Protein AF-A0A933R2L0-F1 (afdb_monomer)

Foldseek 3Di:
DPPPPPPDDCPDLDDDAQDKDWDADPAWQFDIFIWGFHDPVPRGTDTDPGDDDSGQAADPAFLPQIRRNRPNDHRPPQQDHAQDKDWDADPAWPWDIFMWGADRSDTDDGPPIQAADDAPLVDQTRRRRPNDHQPVQQADQQDKDWDDDPAWPWDIFIWGDHPRGHTHDGPPIDAADPDADQPQTRRRRPQFGNPPDDDDPPDFGAGRVRDGDDDDVPPPPDDPDDDDDDPPPPVVVVVVVVVVVVPPPPVNVVVVVVVVVVVVVVVVVVVVVPPD

Structure (mmCIF, N/CA/C/O backbone):
data_AF-A0A933R2L0-F1
#
_entry.id   AF-A0A933R2L0-F1
#
loop_
_atom_site.group_PDB
_atom_site.id
_atom_site.type_symbol
_atom_site.label_atom_id
_atom_site.label_alt_id
_atom_site.label_comp_id
_atom_site.label_asym_id
_atom_site.label_entity_id
_atom_site.label_seq_id
_atom_site.pdbx_PDB_ins_code
_atom_site.Cartn_x
_atom_site.Cartn_y
_atom_site.Cartn_z
_atom_site.occupancy
_atom_site.B_iso_or_equiv
_atom_site.auth_seq_id
_atom_site.auth_comp_id
_atom_site.auth_asym_id
_atom_site.auth_atom_id
_atom_site.pdbx_PDB_model_num
ATOM 1 N N . MET A 1 1 ? 9.510 24.836 -48.924 1.00 52.25 1 MET A N 1
ATOM 2 C CA . MET A 1 1 ? 8.526 25.945 -48.859 1.00 52.25 1 MET A CA 1
ATOM 3 C C . MET A 1 1 ? 8.888 26.681 -47.585 1.00 52.25 1 MET A C 1
ATOM 5 O O . MET A 1 1 ? 8.786 26.056 -46.545 1.00 52.25 1 MET A O 1
ATOM 9 N N . ASP A 1 2 ? 9.409 27.910 -47.665 1.00 55.09 2 ASP A N 1
ATOM 10 C CA . ASP A 1 2 ? 9.913 28.655 -46.496 1.00 55.09 2 ASP A CA 1
ATOM 11 C C . ASP A 1 2 ? 8.773 28.882 -45.484 1.00 55.09 2 ASP A C 1
ATOM 13 O O . ASP A 1 2 ? 7.879 29.699 -45.712 1.00 55.09 2 ASP A O 1
ATOM 17 N N . ASN A 1 3 ? 8.750 28.063 -44.431 1.00 58.94 3 ASN A N 1
ATOM 18 C CA . ASN A 1 3 ? 7.652 27.988 -43.468 1.00 58.94 3 ASN A CA 1
ATOM 19 C C . ASN A 1 3 ? 7.953 28.767 -42.176 1.00 58.94 3 ASN A C 1
ATOM 21 O O . ASN A 1 3 ? 7.089 28.822 -41.298 1.00 58.94 3 ASN A O 1
ATOM 25 N N . ASP A 1 4 ? 9.144 29.366 -42.061 1.00 61.88 4 ASP A N 1
ATOM 26 C CA . ASP A 1 4 ? 9.530 30.277 -40.976 1.00 61.88 4 ASP A CA 1
ATOM 27 C C . ASP A 1 4 ? 9.965 31.677 -41.475 1.00 61.88 4 ASP A C 1
ATOM 29 O O . ASP A 1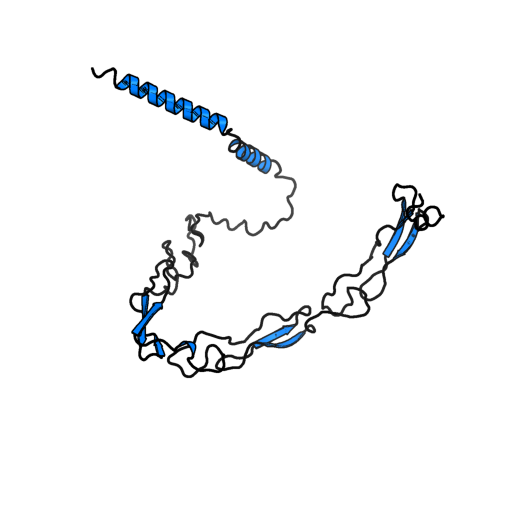 4 ? 10.247 32.565 -40.668 1.00 61.88 4 ASP A O 1
ATOM 33 N N . CYS A 1 5 ? 9.891 31.912 -42.790 1.00 56.38 5 CYS A N 1
ATOM 34 C CA . CYS A 1 5 ? 10.096 33.182 -43.484 1.00 56.38 5 CYS A CA 1
ATOM 35 C C . CYS A 1 5 ? 11.480 33.808 -43.250 1.00 56.38 5 CYS A C 1
ATOM 37 O O . CYS A 1 5 ? 11.599 35.039 -43.199 1.00 56.38 5 CYS A O 1
ATOM 39 N N . ASN A 1 6 ? 12.523 32.990 -43.096 1.00 71.12 6 ASN A N 1
ATOM 40 C CA . ASN A 1 6 ? 13.888 33.472 -42.868 1.00 71.12 6 ASN A CA 1
ATOM 41 C C . ASN A 1 6 ? 14.683 33.740 -44.169 1.00 71.12 6 ASN A C 1
ATOM 43 O O . ASN A 1 6 ? 15.795 34.271 -44.109 1.00 71.12 6 ASN A O 1
ATOM 47 N N . GLY A 1 7 ? 14.101 33.462 -45.342 1.00 60.03 7 GLY A N 1
ATOM 48 C CA . GLY A 1 7 ? 14.690 33.784 -46.644 1.00 60.03 7 GLY A CA 1
ATOM 49 C C . GLY A 1 7 ? 15.543 32.674 -47.260 1.00 60.03 7 GLY A C 1
ATOM 50 O O . GLY A 1 7 ? 16.154 32.888 -48.312 1.00 60.03 7 GLY A O 1
ATOM 51 N N . SER A 1 8 ? 15.553 31.490 -46.660 1.00 58.75 8 SER A N 1
ATOM 52 C CA . SER A 1 8 ? 16.065 30.266 -47.270 1.00 58.75 8 SER A CA 1
ATOM 53 C C . SER A 1 8 ? 14.904 29.272 -47.484 1.00 58.75 8 SER A C 1
ATOM 55 O O . SER A 1 8 ? 13.793 29.460 -46.994 1.00 58.75 8 SER A O 1
ATOM 57 N N . ILE A 1 9 ? 15.090 28.283 -48.362 1.00 59.22 9 ILE A N 1
ATOM 58 C CA . ILE A 1 9 ? 14.063 27.268 -48.626 1.00 59.22 9 ILE A CA 1
ATOM 59 C C . ILE A 1 9 ? 14.429 26.020 -47.813 1.00 59.22 9 ILE A C 1
ATOM 61 O O . ILE A 1 9 ? 15.338 25.293 -48.207 1.00 59.22 9 ILE A O 1
ATOM 65 N N . ASP A 1 10 ? 13.666 25.763 -46.745 1.00 59.69 10 ASP A N 1
ATOM 66 C CA . ASP A 1 10 ? 13.690 24.551 -45.908 1.00 59.69 10 ASP A CA 1
ATOM 67 C C . ASP A 1 10 ? 14.992 24.327 -45.079 1.00 59.69 10 ASP A C 1
ATOM 69 O O . ASP A 1 10 ? 15.673 23.312 -45.249 1.00 59.69 10 ASP A O 1
ATOM 73 N N . GLU A 1 11 ? 15.307 25.185 -44.092 1.00 56.19 11 GLU A N 1
ATOM 74 C CA . GLU A 1 11 ? 16.514 25.132 -43.211 1.00 56.19 11 GLU A CA 1
ATOM 75 C C . GLU A 1 11 ? 16.470 24.018 -42.144 1.00 56.19 11 GLU A C 1
ATOM 77 O O . GLU A 1 11 ? 17.006 24.142 -41.042 1.00 56.19 11 GLU A O 1
ATOM 82 N N . GLY A 1 12 ? 15.809 22.905 -42.447 1.00 54.53 12 GLY A N 1
ATOM 83 C CA . GLY A 1 12 ? 15.514 21.867 -41.460 1.00 54.53 12 GLY A CA 1
ATOM 84 C C . GLY A 1 12 ? 15.148 20.502 -42.033 1.00 54.53 12 GLY A C 1
ATOM 85 O O . GLY A 1 12 ? 14.845 19.588 -41.266 1.00 54.53 12 GLY A O 1
ATOM 86 N N . CYS A 1 13 ? 15.211 20.308 -43.352 1.00 56.78 13 CYS A N 1
ATOM 87 C CA . CYS A 1 13 ? 15.009 18.993 -43.963 1.00 56.78 13 CYS A CA 1
ATOM 88 C C . CYS A 1 13 ? 16.358 18.257 -44.043 1.00 56.78 13 CYS A C 1
ATOM 90 O O . CYS A 1 13 ? 17.168 18.469 -44.940 1.00 56.78 13 CYS A O 1
ATOM 92 N N . THR A 1 14 ? 16.612 17.447 -43.016 1.00 72.31 14 THR A N 1
ATOM 93 C CA . THR A 1 14 ? 17.872 17.391 -42.250 1.00 72.31 14 THR A CA 1
ATOM 94 C C . THR A 1 14 ? 18.595 16.049 -42.355 1.00 72.31 14 THR A C 1
ATOM 96 O O . THR A 1 14 ? 19.225 15.601 -41.403 1.00 72.31 14 THR A O 1
ATOM 99 N N . CYS A 1 15 ? 18.526 15.375 -43.503 1.00 79.06 15 CYS A N 1
ATOM 100 C CA . CYS A 1 15 ? 19.411 14.248 -43.809 1.00 79.06 15 CYS A CA 1
ATOM 101 C C . CYS A 1 15 ? 19.369 13.861 -45.293 1.00 79.06 15 CYS A C 1
ATOM 103 O O . CYS A 1 15 ? 18.396 14.123 -46.003 1.00 79.06 15 CYS A O 1
ATOM 105 N N . THR A 1 16 ? 20.425 13.196 -45.768 1.00 87.25 16 THR A N 1
ATOM 106 C CA . THR A 1 16 ? 20.495 12.649 -47.132 1.00 87.25 16 THR A CA 1
ATOM 107 C C . THR A 1 16 ? 19.806 11.286 -47.184 1.00 87.25 16 THR A C 1
ATOM 109 O O . THR A 1 16 ? 20.222 10.361 -46.489 1.00 87.25 16 THR A O 1
ATOM 112 N N . ILE A 1 17 ? 18.775 11.143 -48.026 1.00 87.81 17 ILE A N 1
ATOM 113 C CA . ILE A 1 17 ? 17.987 9.903 -48.154 1.00 87.81 17 ILE A CA 1
ATOM 114 C C . ILE A 1 17 ? 18.905 8.695 -48.402 1.00 87.81 17 ILE A C 1
ATOM 116 O O . ILE A 1 17 ? 19.753 8.718 -49.294 1.00 87.81 17 ILE A O 1
ATOM 120 N N . GLY A 1 18 ? 18.703 7.629 -47.624 1.00 87.56 18 GLY A N 1
ATOM 121 C CA . GLY A 1 18 ? 19.478 6.388 -47.695 1.00 87.56 18 GLY A CA 1
ATOM 122 C C . GLY A 1 18 ? 20.754 6.374 -46.849 1.00 87.56 18 GLY A C 1
ATOM 123 O O . GLY A 1 18 ? 21.332 5.304 -46.661 1.00 87.56 18 GLY A O 1
ATOM 124 N N . VAL A 1 19 ? 21.182 7.513 -46.292 1.00 91.56 19 VAL A N 1
ATOM 125 C CA . VAL A 1 19 ? 22.262 7.541 -45.295 1.00 91.56 19 VAL A CA 1
ATOM 126 C C . VAL A 1 19 ? 21.761 6.936 -43.991 1.00 91.56 19 VAL A C 1
ATOM 128 O O . VAL A 1 19 ? 20.609 7.132 -43.603 1.00 91.56 19 VAL A O 1
ATOM 131 N N . SER A 1 20 ? 22.632 6.178 -43.333 1.00 92.50 20 SER A N 1
ATOM 132 C CA . SER A 1 20 ? 22.398 5.645 -41.995 1.00 92.50 20 SER A CA 1
ATOM 133 C C . SER A 1 20 ? 23.509 6.098 -41.059 1.00 92.50 20 SER A C 1
ATOM 135 O O . SER A 1 20 ? 24.656 6.231 -41.485 1.00 92.50 20 SER A O 1
ATOM 137 N N . GLU A 1 21 ? 23.162 6.319 -39.800 1.00 92.75 21 GLU A N 1
ATOM 138 C CA . GLU A 1 21 ? 24.086 6.741 -38.746 1.00 92.75 21 GLU A CA 1
ATOM 139 C C . GLU A 1 21 ? 23.728 6.075 -37.415 1.00 92.75 21 GLU A C 1
ATOM 141 O O . GLU A 1 21 ? 22.617 5.561 -37.246 1.00 92.75 21 GLU A O 1
ATOM 146 N N . SER A 1 22 ? 24.664 6.098 -36.467 1.00 93.69 22 SER A N 1
ATOM 147 C CA . SER A 1 22 ? 24.420 5.639 -35.101 1.00 93.69 22 SER A CA 1
ATOM 148 C C . SER A 1 22 ? 23.491 6.591 -34.346 1.00 93.69 22 SER A C 1
ATOM 150 O O . SER A 1 22 ? 23.486 7.804 -34.563 1.00 93.69 22 SER A O 1
ATOM 152 N N . CYS A 1 23 ? 22.711 6.042 -33.427 1.00 92.88 23 CYS A N 1
ATOM 153 C CA . CYS A 1 23 ? 21.814 6.798 -32.563 1.00 92.88 23 CYS A CA 1
ATOM 154 C C . CYS A 1 23 ? 21.668 6.114 -31.202 1.00 92.88 23 CYS A C 1
ATOM 156 O O . CYS A 1 23 ? 21.998 4.939 -31.056 1.00 92.88 23 CYS A O 1
ATOM 158 N N . GLY A 1 24 ? 21.140 6.846 -30.221 1.00 91.00 24 GLY A N 1
ATOM 159 C CA . GLY A 1 24 ? 21.076 6.383 -28.835 1.00 91.00 24 GLY A CA 1
ATOM 160 C C . GLY A 1 24 ? 22.392 6.613 -28.093 1.00 91.00 24 GLY A C 1
ATOM 161 O O . GLY A 1 24 ? 23.188 7.463 -28.493 1.00 91.00 24 GLY A O 1
ATOM 162 N N . THR A 1 25 ? 22.584 5.862 -27.013 1.00 92.50 25 THR A N 1
ATOM 163 C CA . THR A 1 25 ? 23.750 5.909 -26.123 1.00 92.50 25 THR A CA 1
ATOM 164 C C . THR A 1 25 ? 24.209 4.484 -25.801 1.00 92.50 25 THR A C 1
ATOM 166 O O . THR A 1 25 ? 23.447 3.535 -25.998 1.00 92.50 25 THR A O 1
ATOM 169 N N . ASP A 1 26 ? 25.457 4.332 -25.371 1.00 92.31 26 ASP A N 1
ATOM 170 C CA . ASP A 1 26 ? 26.050 3.103 -24.826 1.00 92.31 26 ASP A CA 1
ATOM 171 C C . ASP A 1 26 ? 26.362 3.226 -23.321 1.00 92.31 26 ASP A C 1
ATOM 173 O O . ASP A 1 26 ? 27.197 2.495 -22.788 1.00 92.31 26 ASP A O 1
ATOM 177 N N . LEU A 1 27 ? 25.703 4.174 -22.648 1.00 93.25 27 LEU A N 1
ATOM 178 C CA . LEU A 1 27 ? 25.715 4.332 -21.193 1.00 93.25 27 LEU A CA 1
ATOM 179 C C . LEU A 1 27 ? 24.743 3.348 -20.532 1.00 93.25 27 LEU A C 1
ATOM 181 O O . LEU A 1 27 ? 23.686 3.063 -21.094 1.00 93.25 27 LEU A O 1
ATOM 185 N N . GLY A 1 28 ? 25.095 2.864 -19.340 1.00 91.00 28 GLY A N 1
ATOM 186 C CA . GLY A 1 28 ? 24.248 1.949 -18.574 1.00 91.00 28 GLY A CA 1
ATOM 187 C C . GLY A 1 28 ? 23.919 0.667 -19.342 1.00 91.00 28 GLY A C 1
ATOM 188 O O . GLY A 1 28 ? 24.797 0.043 -19.943 1.00 91.00 28 GLY A O 1
ATOM 189 N N . GLU A 1 29 ? 22.640 0.295 -19.334 1.00 94.62 29 GLU A N 1
ATOM 190 C CA . GLU A 1 29 ? 22.103 -0.853 -20.078 1.00 94.62 29 GLU A CA 1
ATOM 191 C C . GLU A 1 29 ? 21.679 -0.506 -21.516 1.00 94.62 29 GLU A C 1
ATOM 193 O O . GLU A 1 29 ? 21.230 -1.380 -22.271 1.00 94.62 29 GLU A O 1
ATOM 198 N N . CYS A 1 30 ? 21.819 0.755 -21.936 1.00 95.81 30 CYS A N 1
ATOM 199 C CA . CYS A 1 30 ? 21.500 1.139 -23.300 1.00 95.81 30 CYS A CA 1
ATOM 200 C C . CYS A 1 30 ? 22.492 0.556 -24.298 1.00 95.81 30 CYS A C 1
ATOM 202 O O . CYS A 1 30 ? 23.699 0.449 -24.079 1.00 95.81 30 CYS A O 1
ATOM 204 N N . VAL A 1 31 ? 21.965 0.241 -25.475 1.00 95.75 31 VAL A N 1
ATOM 205 C CA . VAL A 1 31 ? 22.765 -0.221 -26.604 1.00 95.75 31 VAL A CA 1
ATOM 206 C C . VAL A 1 31 ? 22.453 0.665 -27.785 1.00 95.75 31 VAL A C 1
ATOM 208 O O . VAL A 1 31 ? 21.290 0.800 -28.167 1.00 95.75 31 VAL A O 1
ATOM 211 N N . MET A 1 32 ? 23.495 1.224 -28.402 1.00 95.06 32 MET A N 1
ATOM 212 C CA . MET A 1 32 ? 23.344 2.075 -29.576 1.00 95.06 32 MET A CA 1
ATOM 213 C C . MET A 1 32 ? 22.634 1.365 -30.731 1.00 95.06 32 MET A C 1
ATOM 215 O O . MET A 1 32 ? 22.849 0.188 -31.026 1.00 95.06 32 MET A O 1
ATOM 219 N N . GLY A 1 33 ? 21.808 2.135 -31.426 1.00 95.12 33 GLY A N 1
ATOM 220 C CA . GLY A 1 33 ? 21.079 1.716 -32.608 1.00 95.12 33 GLY A CA 1
ATOM 221 C C . GLY A 1 33 ? 21.608 2.381 -33.869 1.00 95.12 33 GLY A C 1
ATOM 222 O O . GLY A 1 33 ? 22.617 3.085 -33.890 1.00 95.12 33 GLY A O 1
ATOM 223 N N . THR A 1 34 ? 20.887 2.160 -34.956 1.00 95.06 34 THR A N 1
ATOM 224 C CA . THR A 1 34 ? 21.062 2.833 -36.236 1.00 95.06 34 THR A CA 1
ATOM 225 C C . THR A 1 34 ? 19.738 3.462 -36.643 1.00 95.06 34 THR A C 1
ATOM 227 O O . THR A 1 34 ? 18.680 2.841 -36.520 1.00 95.06 34 THR A O 1
ATOM 230 N N . ARG A 1 35 ? 19.795 4.687 -37.161 1.00 93.75 35 ARG A N 1
ATOM 231 C CA . ARG A 1 35 ? 18.672 5.337 -37.845 1.00 93.75 35 ARG A CA 1
ATOM 232 C C . ARG A 1 35 ? 19.019 5.546 -39.307 1.00 93.75 35 ARG A C 1
ATOM 234 O O . ARG A 1 35 ? 20.180 5.768 -39.649 1.00 93.75 35 ARG A O 1
ATOM 241 N N . THR A 1 36 ? 18.011 5.489 -40.167 1.00 93.88 36 THR A N 1
ATOM 242 C CA . THR A 1 36 ? 18.171 5.683 -41.611 1.00 93.88 36 THR A CA 1
ATOM 243 C C . THR A 1 36 ? 17.332 6.865 -42.056 1.00 93.88 36 THR A C 1
ATOM 245 O O . THR A 1 36 ? 16.188 7.027 -41.634 1.00 93.88 36 THR A O 1
ATOM 248 N N . CYS A 1 37 ? 17.895 7.701 -42.919 1.00 92.06 37 CYS A N 1
ATOM 249 C CA . CYS A 1 37 ? 17.175 8.817 -43.497 1.00 92.06 37 CYS A CA 1
ATOM 250 C C . CYS A 1 37 ? 16.205 8.309 -44.564 1.00 92.06 37 CYS A C 1
ATOM 252 O O . C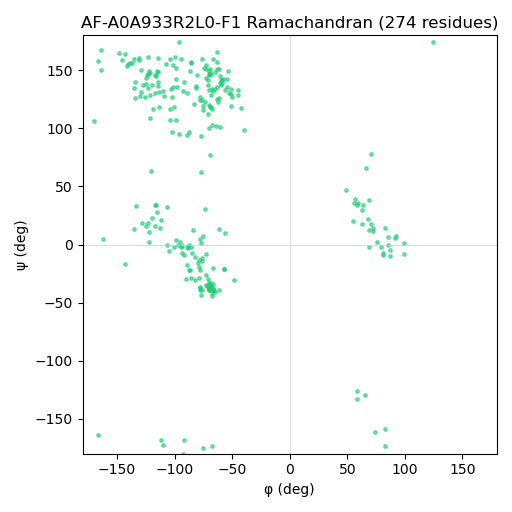YS A 1 37 ? 16.616 7.772 -45.600 1.00 92.06 37 CYS A O 1
ATOM 254 N N . LEU A 1 38 ? 14.913 8.490 -44.316 1.00 90.88 38 LEU A N 1
ATOM 255 C CA . LEU A 1 38 ? 13.833 8.086 -45.203 1.00 90.88 38 LEU A CA 1
ATOM 256 C C . LEU A 1 38 ? 13.208 9.314 -45.866 1.00 90.88 38 LEU A C 1
ATOM 258 O O . LEU A 1 38 ? 13.266 10.428 -45.350 1.00 90.88 38 LEU A O 1
ATOM 262 N N . ASN A 1 39 ? 12.595 9.108 -47.029 1.00 87.31 39 ASN A N 1
ATOM 263 C CA . ASN A 1 39 ? 11.777 10.143 -47.650 1.00 87.31 39 ASN A CA 1
ATOM 264 C C . ASN A 1 39 ? 10.462 10.262 -46.871 1.00 87.31 39 ASN A C 1
ATOM 266 O O . ASN A 1 39 ? 9.720 9.284 -46.770 1.00 87.31 39 ASN A O 1
ATOM 270 N N . ASN A 1 40 ? 10.160 11.452 -46.357 1.00 82.75 40 ASN A N 1
ATOM 271 C CA . ASN A 1 40 ? 8.945 11.706 -45.582 1.00 82.75 40 ASN A CA 1
ATOM 272 C C . ASN A 1 40 ? 7.669 11.864 -46.439 1.00 82.75 40 ASN A C 1
ATOM 274 O O . ASN A 1 40 ? 6.604 12.174 -45.912 1.00 82.75 40 ASN A O 1
ATOM 278 N N . GLY A 1 41 ? 7.759 11.670 -47.759 1.00 81.25 41 GLY A N 1
ATOM 279 C CA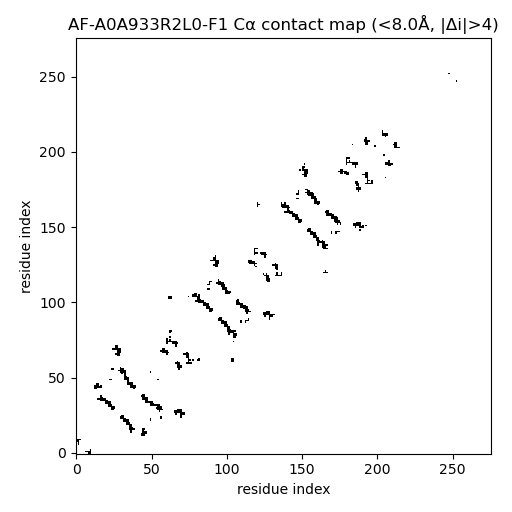 . GLY A 1 41 ? 6.638 11.786 -48.696 1.00 81.25 41 GLY A CA 1
ATOM 280 C C . GLY A 1 41 ? 6.390 13.204 -49.220 1.00 81.25 41 GLY A C 1
ATOM 281 O O . GLY A 1 41 ? 5.571 13.370 -50.122 1.00 81.25 41 GLY A O 1
ATOM 282 N N . PHE A 1 42 ? 7.128 14.204 -48.727 1.00 79.00 42 PHE A N 1
ATOM 283 C CA . PHE A 1 42 ? 7.023 15.612 -49.134 1.00 79.00 42 PHE A CA 1
ATOM 284 C C . PHE A 1 42 ? 8.269 16.126 -49.873 1.00 79.00 42 PHE A C 1
ATOM 286 O O . PHE A 1 42 ? 8.428 17.327 -50.062 1.00 79.00 42 PHE A O 1
ATOM 293 N N . GLY A 1 43 ? 9.150 15.223 -50.319 1.00 73.44 43 GLY A N 1
ATOM 294 C CA . GLY A 1 43 ? 10.392 15.592 -51.007 1.00 73.44 43 GLY A CA 1
ATOM 295 C C . GLY A 1 43 ? 11.540 15.963 -50.066 1.00 73.44 43 GLY A C 1
ATOM 296 O O . GLY A 1 43 ? 12.540 16.502 -50.531 1.00 73.44 43 GLY A O 1
ATOM 297 N N . ALA A 1 44 ? 11.417 15.644 -48.774 1.00 80.12 44 ALA A N 1
ATOM 298 C CA . ALA A 1 44 ? 12.412 15.916 -47.744 1.00 80.12 44 ALA A CA 1
ATOM 299 C C . ALA A 1 44 ? 12.876 14.630 -47.035 1.00 80.12 44 ALA A C 1
ATOM 301 O O . ALA A 1 44 ? 12.130 13.652 -46.914 1.00 80.12 44 ALA A O 1
ATOM 302 N N . GLY A 1 45 ? 14.132 14.633 -46.579 1.00 85.38 45 GLY A N 1
ATOM 303 C CA . GLY A 1 45 ? 14.699 13.572 -45.749 1.00 85.38 45 GLY A CA 1
ATOM 304 C C . GLY A 1 45 ? 14.310 13.741 -44.280 1.00 85.38 45 GLY A C 1
ATOM 305 O O . GLY A 1 45 ? 14.396 14.845 -43.743 1.00 85.38 45 GLY A O 1
ATOM 306 N N . GLN A 1 46 ? 13.898 12.649 -43.637 1.00 88.56 46 GLN A N 1
ATOM 307 C CA . GLN A 1 46 ? 13.637 12.572 -42.201 1.00 88.56 46 GLN A CA 1
ATOM 308 C C . GLN A 1 46 ? 14.253 11.290 -41.636 1.00 88.56 46 GLN A C 1
ATOM 310 O O . GLN A 1 46 ? 14.102 10.209 -42.211 1.00 88.56 46 GLN A O 1
ATOM 315 N N . TRP A 1 47 ? 14.942 11.402 -40.502 1.00 88.88 47 TRP A N 1
ATOM 316 C CA . TRP A 1 47 ? 15.459 10.241 -39.785 1.00 88.88 47 TRP A CA 1
ATOM 317 C C . TRP A 1 47 ? 14.322 9.346 -39.290 1.00 88.88 47 TRP A C 1
ATOM 319 O O . TRP A 1 47 ? 13.338 9.836 -38.737 1.00 88.88 47 TRP A O 1
ATOM 329 N N . SER A 1 48 ? 14.473 8.035 -39.474 1.00 91.75 48 SER A N 1
ATOM 330 C CA 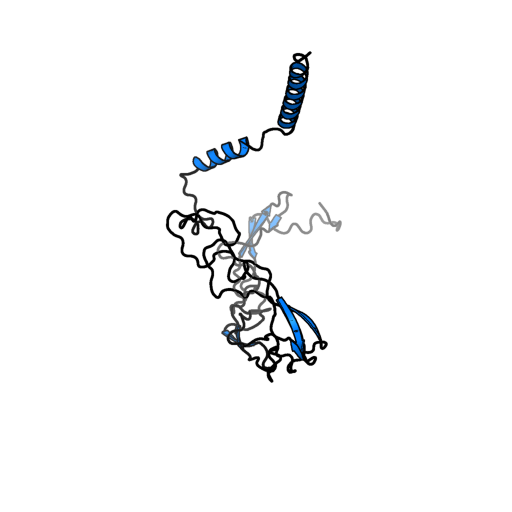. SER A 1 48 ? 13.644 7.051 -38.781 1.00 91.75 48 SER A CA 1
ATOM 331 C C . SER A 1 48 ? 13.857 7.120 -37.269 1.00 91.75 48 SER A C 1
ATOM 333 O O . SER A 1 48 ? 14.866 7.652 -36.793 1.00 91.75 48 SER A O 1
ATOM 335 N N . ASP A 1 49 ? 12.956 6.482 -36.523 1.00 92.75 49 ASP A N 1
ATOM 336 C CA . ASP A 1 49 ? 13.213 6.154 -35.124 1.00 92.75 49 ASP A CA 1
ATOM 337 C C . ASP A 1 49 ? 14.533 5.382 -34.997 1.00 92.75 49 ASP A C 1
ATOM 339 O O . ASP A 1 49 ? 14.951 4.659 -35.915 1.00 92.75 49 ASP A O 1
ATOM 343 N N . CYS A 1 50 ? 15.199 5.560 -33.858 1.00 93.44 50 CYS A N 1
ATOM 344 C CA . CYS A 1 50 ? 16.389 4.789 -33.541 1.00 93.44 50 CYS A CA 1
ATOM 345 C C . CYS A 1 50 ? 16.007 3.322 -33.316 1.00 93.44 50 CYS A C 1
ATOM 347 O O . CYS A 1 50 ? 15.020 3.030 -32.641 1.00 93.44 50 CYS A O 1
ATOM 349 N N . GLY A 1 51 ? 16.760 2.397 -33.907 1.00 93.56 51 GLY A N 1
ATOM 350 C CA . GLY A 1 51 ? 16.446 0.975 -33.833 1.00 93.56 51 GLY A CA 1
ATOM 351 C C . GLY A 1 51 ? 17.593 0.090 -34.298 1.00 93.56 51 GLY A C 1
ATOM 352 O O . GLY A 1 51 ? 18.730 0.530 -34.421 1.00 93.56 51 GLY A O 1
ATOM 353 N N . GLY A 1 52 ? 17.299 -1.176 -34.578 1.00 92.56 52 GLY A N 1
ATOM 354 C CA . GLY A 1 52 ? 18.289 -2.148 -35.043 1.00 92.56 52 GLY A CA 1
ATOM 355 C C . GLY A 1 52 ? 18.352 -3.387 -34.161 1.00 92.56 52 GLY A C 1
ATOM 356 O O . GLY A 1 52 ? 17.673 -3.491 -33.141 1.00 92.56 52 GLY A O 1
ATOM 357 N N . VAL A 1 53 ? 19.145 -4.369 -34.587 1.00 90.94 53 VAL A N 1
ATOM 358 C CA . VAL A 1 53 ? 19.334 -5.599 -33.812 1.00 90.94 53 VAL A CA 1
ATOM 359 C C . VAL A 1 53 ? 20.144 -5.288 -32.556 1.00 90.94 53 VAL A C 1
ATOM 361 O O . VAL A 1 53 ? 21.270 -4.815 -32.650 1.00 90.94 53 VAL A O 1
ATOM 364 N N . GLY A 1 54 ? 19.555 -5.546 -31.389 1.00 89.81 54 GLY A N 1
ATOM 365 C CA . GLY A 1 54 ? 20.194 -5.297 -30.096 1.00 89.81 54 GLY A CA 1
ATOM 366 C C . GLY A 1 54 ? 20.052 -3.873 -29.558 1.00 89.81 54 GLY A C 1
ATOM 367 O O . GLY A 1 54 ? 20.534 -3.645 -28.463 1.00 89.81 54 GLY A O 1
ATOM 368 N N . PHE A 1 55 ? 19.381 -2.951 -30.262 1.00 95.06 55 PHE A N 1
ATOM 369 C CA . PHE A 1 55 ? 19.104 -1.608 -29.740 1.00 95.06 55 PHE A CA 1
ATOM 370 C C . PHE A 1 55 ? 18.247 -1.679 -28.466 1.00 95.06 55 PHE A C 1
ATOM 372 O O . PHE A 1 55 ? 17.158 -2.262 -28.492 1.00 95.06 55 PHE A O 1
ATOM 379 N N . LEU A 1 56 ? 18.730 -1.053 -27.393 1.00 94.94 56 LEU A N 1
ATOM 380 C CA . LEU A 1 56 ? 18.023 -0.877 -26.126 1.00 94.94 56 LEU A CA 1
ATOM 381 C C . LEU A 1 56 ? 17.924 0.632 -25.849 1.00 94.94 56 LEU A C 1
ATOM 383 O O . LEU A 1 56 ? 18.961 1.260 -25.628 1.00 94.94 56 LEU A O 1
ATOM 387 N N . PRO A 1 57 ? 16.723 1.238 -25.954 1.00 93.69 57 PRO A N 1
ATOM 388 C CA . PRO A 1 57 ? 16.529 2.648 -25.632 1.00 93.69 57 PRO A CA 1
ATOM 389 C C . PRO A 1 57 ? 16.507 2.875 -24.111 1.00 93.69 57 PRO A C 1
ATOM 391 O O . PRO A 1 57 ? 16.144 1.945 -23.390 1.00 93.69 57 PRO A O 1
ATOM 394 N N . PRO A 1 58 ? 16.754 4.119 -23.657 1.00 94.62 58 PRO A N 1
ATOM 395 C CA . PRO A 1 58 ? 16.435 4.560 -22.301 1.00 94.62 58 PRO A CA 1
ATOM 396 C C . PRO A 1 58 ? 15.036 4.125 -21.858 1.00 94.62 58 PRO A C 1
ATOM 398 O O . PRO A 1 58 ? 14.050 4.360 -22.572 1.00 94.62 58 PRO A O 1
ATOM 401 N N . ALA A 1 59 ? 14.942 3.500 -20.692 1.00 92.44 59 ALA A N 1
ATOM 402 C CA . ALA A 1 59 ? 13.703 3.070 -20.059 1.00 92.44 59 ALA A CA 1
ATOM 403 C C . ALA A 1 59 ? 13.671 3.561 -18.605 1.00 92.44 59 ALA A C 1
ATOM 405 O O . ALA A 1 59 ? 14.725 3.663 -18.012 1.00 92.44 59 ALA A O 1
ATOM 406 N N . PRO A 1 60 ? 12.497 3.841 -18.006 1.00 90.88 60 PRO A N 1
ATOM 407 C CA . PRO A 1 60 ? 12.444 4.280 -16.612 1.00 90.88 60 PRO A CA 1
ATOM 408 C C . PRO A 1 60 ? 13.158 3.307 -15.674 1.00 90.88 60 PRO A C 1
ATOM 410 O O . PRO A 1 60 ? 12.993 2.092 -15.839 1.00 90.88 60 PRO A O 1
ATOM 413 N N . GLU A 1 61 ? 13.837 3.848 -14.665 1.00 90.19 61 GLU A N 1
ATOM 414 C CA . GLU A 1 61 ? 14.576 3.054 -13.692 1.00 90.19 61 GLU A CA 1
ATOM 415 C C . GLU A 1 61 ? 13.747 1.934 -13.078 1.00 90.19 61 GLU A C 1
ATOM 417 O O . GLU A 1 61 ? 12.636 2.106 -12.546 1.00 90.19 61 GLU A O 1
ATOM 422 N N . THR A 1 62 ? 14.345 0.755 -13.125 1.00 88.38 62 THR A N 1
ATOM 423 C CA . THR A 1 62 ? 14.014 -0.355 -12.261 1.00 88.38 62 THR A CA 1
ATOM 424 C C . THR A 1 62 ? 15.098 -0.396 -11.213 1.00 88.38 62 THR A C 1
ATOM 426 O O . THR A 1 62 ? 16.261 -0.468 -11.546 1.00 88.38 62 THR A O 1
ATOM 429 N N . CYS A 1 63 ? 14.708 -0.394 -9.943 1.00 88.38 63 CYS A N 1
ATOM 430 C CA . CYS A 1 63 ? 15.657 -0.454 -8.841 1.00 88.38 63 CYS A CA 1
ATOM 431 C C . CYS A 1 63 ? 16.318 -1.839 -8.788 1.00 88.38 63 CYS A C 1
ATOM 433 O O . CYS A 1 63 ? 15.885 -2.700 -8.009 1.00 88.38 63 CYS A O 1
ATOM 435 N N . ASP A 1 64 ? 17.272 -2.102 -9.667 1.00 87.44 64 ASP A N 1
ATOM 436 C CA . ASP A 1 64 ? 17.919 -3.385 -9.913 1.00 87.44 64 ASP A CA 1
ATOM 437 C C . ASP A 1 64 ? 19.443 -3.268 -10.033 1.00 87.44 64 ASP A C 1
ATOM 439 O O . ASP A 1 64 ? 20.109 -4.264 -10.330 1.00 87.44 64 ASP A O 1
ATOM 443 N N . THR A 1 65 ? 19.996 -2.118 -9.637 1.00 88.00 65 THR A N 1
ATOM 444 C CA . THR A 1 65 ? 21.421 -1.758 -9.633 1.00 88.00 65 THR A CA 1
ATOM 445 C C . THR A 1 65 ? 22.013 -1.506 -11.014 1.00 88.00 65 THR A C 1
ATOM 447 O O . THR A 1 65 ? 23.240 -1.464 -11.156 1.00 88.00 65 THR A O 1
ATOM 450 N N . LEU A 1 66 ? 21.154 -1.342 -12.015 1.00 90.38 66 LEU A N 1
ATOM 451 C CA . LEU A 1 66 ? 21.510 -0.998 -13.381 1.00 90.38 66 LEU A CA 1
ATOM 452 C C . LEU A 1 66 ? 20.942 0.383 -13.716 1.00 90.38 66 LEU A C 1
ATOM 454 O O . LEU A 1 66 ? 19.904 0.763 -13.204 1.00 90.38 66 LEU A O 1
ATOM 458 N N . ASP A 1 67 ? 21.633 1.104 -14.592 1.00 93.69 67 ASP A N 1
ATOM 459 C CA . ASP A 1 67 ? 21.187 2.383 -15.156 1.00 93.69 67 ASP A CA 1
ATOM 460 C C . ASP A 1 67 ? 20.333 2.062 -16.399 1.00 93.69 67 ASP A C 1
ATOM 462 O O . ASP A 1 67 ? 20.866 1.697 -17.460 1.00 93.69 67 ASP A O 1
ATOM 466 N N . ASN A 1 68 ? 19.008 2.030 -16.234 1.00 93.12 68 ASN A N 1
ATOM 467 C CA . ASN A 1 68 ? 18.061 1.651 -17.285 1.00 93.12 68 ASN A CA 1
ATOM 468 C C . ASN A 1 68 ? 17.680 2.833 -18.178 1.00 93.12 68 ASN A C 1
ATOM 470 O O . ASN A 1 68 ? 17.322 2.622 -19.347 1.00 93.12 68 ASN A O 1
ATOM 474 N N . ASP A 1 69 ? 17.716 4.048 -17.642 1.00 94.25 69 ASP A N 1
ATOM 475 C CA . ASP A 1 69 ? 17.365 5.273 -18.352 1.00 94.25 69 ASP A CA 1
ATOM 476 C C . ASP A 1 69 ? 18.585 5.971 -18.987 1.00 94.25 69 ASP A C 1
ATOM 478 O O . ASP A 1 69 ? 18.450 6.829 -19.870 1.00 94.25 69 ASP A O 1
ATOM 482 N N . CYS A 1 70 ? 19.770 5.452 -18.680 1.00 94.81 70 CYS A N 1
ATOM 483 C CA . CYS A 1 70 ? 21.053 5.752 -19.291 1.00 94.81 70 CYS A CA 1
ATOM 484 C C . CYS A 1 70 ? 21.474 7.208 -19.089 1.00 94.81 70 CYS A C 1
ATOM 486 O O . CYS A 1 70 ? 22.097 7.810 -19.981 1.00 94.81 70 CYS A O 1
ATOM 488 N N . ASP A 1 71 ? 21.119 7.773 -17.936 1.00 94.06 71 ASP A N 1
ATOM 489 C CA . ASP A 1 71 ? 21.414 9.145 -17.542 1.00 94.06 71 ASP A CA 1
ATOM 490 C C . ASP A 1 71 ? 22.684 9.289 -16.681 1.00 94.06 71 ASP A C 1
ATOM 492 O O . ASP A 1 71 ? 23.085 10.417 -16.373 1.00 94.06 71 ASP A O 1
ATOM 496 N N . THR A 1 72 ? 23.388 8.177 -16.423 1.00 92.88 72 THR A N 1
ATOM 497 C CA . THR A 1 72 ? 24.604 8.015 -15.597 1.00 92.88 72 THR A CA 1
ATOM 498 C C . THR A 1 72 ? 24.391 7.917 -14.092 1.00 92.88 72 THR A C 1
ATOM 500 O O . THR A 1 72 ? 25.352 7.608 -13.371 1.00 92.88 72 THR A O 1
ATOM 503 N N . GLU A 1 73 ? 23.181 8.164 -13.608 1.00 93.25 73 GLU A N 1
ATOM 504 C CA . GLU A 1 73 ? 22.774 7.800 -12.262 1.00 93.25 73 GLU A CA 1
ATOM 505 C C . GLU A 1 73 ? 22.273 6.344 -12.273 1.00 93.25 73 GLU A C 1
ATOM 507 O O . GLU A 1 73 ? 22.012 5.756 -13.313 1.00 93.25 73 GLU A O 1
ATOM 512 N N . VAL A 1 74 ? 22.325 5.676 -11.121 1.00 90.38 74 VAL A N 1
ATOM 513 C CA . VAL A 1 74 ? 21.886 4.277 -10.998 1.00 90.38 74 VAL A CA 1
ATOM 514 C C . VAL A 1 74 ? 20.786 4.250 -9.958 1.00 90.38 74 VAL A C 1
ATOM 516 O O . VAL A 1 74 ? 21.025 4.703 -8.830 1.00 90.38 74 VAL A O 1
ATOM 519 N N . ASP A 1 75 ? 19.645 3.648 -10.297 1.00 88.00 75 ASP A N 1
ATOM 520 C CA . ASP A 1 75 ? 18.502 3.465 -9.407 1.00 88.00 75 ASP A CA 1
ATOM 521 C C . ASP A 1 75 ? 17.977 4.800 -8.813 1.00 88.00 75 ASP A C 1
ATOM 523 O O . ASP A 1 75 ? 17.613 4.872 -7.624 1.00 88.00 75 ASP A O 1
ATOM 527 N N . GLU A 1 76 ? 17.940 5.897 -9.579 1.00 89.06 76 GLU A N 1
ATOM 528 C CA . GLU A 1 76 ? 17.379 7.155 -9.088 1.00 89.06 76 GLU A CA 1
ATOM 529 C C . GLU A 1 76 ? 15.846 7.086 -8.931 1.00 89.06 76 GLU A C 1
ATOM 531 O O . GLU A 1 76 ? 15.112 6.345 -9.583 1.00 89.06 76 GLU A O 1
ATOM 536 N N . GLY A 1 77 ? 15.323 7.802 -7.930 1.00 85.31 77 GLY A N 1
ATOM 537 C CA . GLY A 1 77 ? 13.898 7.730 -7.576 1.00 85.31 77 GLY A CA 1
ATOM 538 C C . GLY A 1 77 ? 13.465 6.461 -6.818 1.00 85.31 77 GLY A C 1
ATOM 539 O O . GLY A 1 77 ? 12.288 6.337 -6.455 1.00 85.31 77 GLY A O 1
ATOM 540 N N . CYS A 1 78 ? 14.386 5.551 -6.494 1.00 88.69 78 CYS A N 1
ATOM 541 C CA . CYS A 1 78 ? 14.113 4.397 -5.639 1.00 88.69 78 CYS A CA 1
ATOM 542 C C . CYS A 1 78 ? 13.893 4.805 -4.171 1.00 88.69 78 CYS A C 1
ATOM 544 O O . CYS A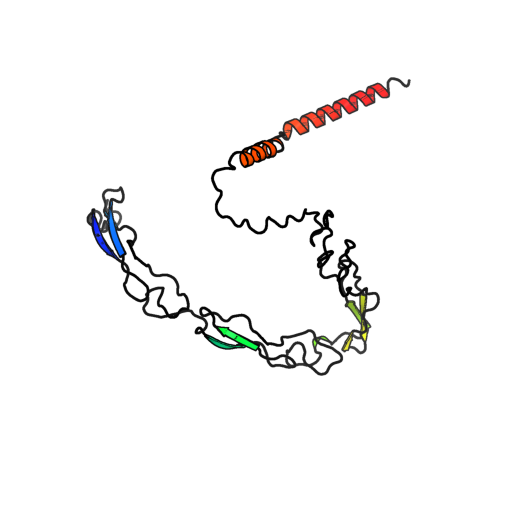 1 78 ? 14.603 5.632 -3.602 1.00 88.69 78 CYS A O 1
ATOM 546 N N . SER A 1 79 ? 12.888 4.210 -3.517 1.00 89.12 79 SER A N 1
ATOM 547 C CA . SER A 1 79 ? 12.543 4.539 -2.119 1.00 89.12 79 SER A CA 1
ATOM 548 C C . SER A 1 79 ? 13.456 3.856 -1.097 1.00 89.12 79 SER A C 1
ATOM 550 O O . SER A 1 79 ? 13.436 4.206 0.085 1.00 89.12 79 SER A O 1
ATOM 552 N N . CYS A 1 80 ? 14.196 2.835 -1.528 1.00 89.00 80 CYS A N 1
ATOM 553 C CA . CYS A 1 80 ? 15.109 2.056 -0.707 1.00 89.00 80 CYS A CA 1
ATOM 554 C C . CYS A 1 80 ? 16.070 1.231 -1.564 1.00 89.00 80 CYS A C 1
ATOM 556 O O . CYS A 1 80 ? 15.849 1.044 -2.756 1.00 89.00 80 CYS A O 1
ATOM 558 N N . VAL A 1 81 ? 17.113 0.695 -0.929 1.00 86.81 81 VAL A N 1
ATOM 559 C CA . VAL A 1 81 ? 18.091 -0.197 -1.568 1.00 86.81 81 VAL A CA 1
ATOM 560 C C . VAL A 1 81 ? 17.666 -1.651 -1.378 1.00 86.81 81 VAL A C 1
ATOM 562 O O . VAL A 1 81 ? 17.354 -2.059 -0.255 1.00 86.81 81 VAL A O 1
ATOM 565 N N . ASN A 1 82 ? 17.683 -2.449 -2.446 1.00 88.31 82 ASN A N 1
ATOM 566 C CA . ASN A 1 82 ? 17.281 -3.858 -2.405 1.00 88.31 82 ASN A CA 1
ATOM 567 C C . ASN A 1 82 ? 17.965 -4.660 -1.294 1.00 88.31 82 ASN A C 1
ATOM 569 O O . ASN A 1 82 ? 19.178 -4.598 -1.106 1.00 88.31 82 ASN A O 1
ATOM 573 N N . GLY A 1 83 ? 17.169 -5.446 -0.567 1.00 86.94 83 GLY A N 1
ATOM 574 C CA . GLY A 1 83 ? 17.643 -6.298 0.524 1.00 86.94 83 GLY A CA 1
ATOM 575 C C . GLY A 1 83 ? 17.861 -5.574 1.854 1.00 86.94 83 GLY A C 1
ATOM 576 O O . GLY A 1 83 ? 18.076 -6.236 2.868 1.00 86.94 83 GLY A O 1
ATOM 577 N N . THR A 1 84 ? 17.761 -4.242 1.897 1.00 91.56 84 THR A N 1
ATOM 578 C CA . THR A 1 84 ? 17.741 -3.521 3.176 1.00 91.56 84 THR A CA 1
ATOM 579 C C . THR A 1 84 ? 16.448 -3.798 3.937 1.00 91.56 84 THR A C 1
ATOM 581 O O . THR A 1 84 ? 15.402 -4.071 3.346 1.00 91.56 84 THR A O 1
ATOM 584 N N . ALA A 1 85 ? 16.524 -3.744 5.265 1.00 95.56 85 ALA A N 1
ATOM 585 C CA . ALA A 1 85 ? 15.383 -3.894 6.153 1.00 95.56 85 ALA A CA 1
ATOM 586 C C . ALA A 1 85 ? 15.272 -2.671 7.061 1.00 95.56 85 ALA A C 1
ATOM 588 O O . ALA A 1 85 ? 16.289 -2.105 7.470 1.00 95.56 85 ALA A O 1
ATOM 589 N N . GLN A 1 86 ? 14.044 -2.284 7.388 1.00 95.56 86 GLN A N 1
ATOM 590 C CA . GLN A 1 86 ? 13.782 -1.213 8.341 1.00 95.56 86 GLN A CA 1
ATOM 591 C C . GLN A 1 86 ? 12.587 -1.547 9.241 1.00 95.56 86 GLN A C 1
ATOM 593 O O . GLN A 1 86 ? 11.720 -2.334 8.838 1.00 95.56 86 GLN A O 1
ATOM 598 N N . PRO A 1 87 ? 12.521 -0.954 10.447 1.00 96.12 87 PRO A N 1
ATOM 599 C CA . PRO A 1 87 ? 11.333 -1.052 11.278 1.00 96.12 87 PRO A CA 1
ATOM 600 C C . PRO A 1 87 ? 10.123 -0.391 10.606 1.00 96.12 87 PRO A C 1
ATOM 602 O O . PRO A 1 87 ? 10.256 0.569 9.846 1.00 96.12 87 PRO A O 1
ATOM 605 N N . CYS A 1 88 ? 8.937 -0.893 10.922 1.00 94.69 88 CYS A N 1
ATOM 606 C CA . CYS A 1 88 ? 7.658 -0.340 10.484 1.00 94.69 88 CYS A CA 1
ATOM 607 C C . CYS A 1 88 ? 6.595 -0.531 11.573 1.00 94.69 88 CYS A C 1
ATOM 609 O O . CYS A 1 88 ? 6.738 -1.399 12.434 1.00 94.69 88 CYS A O 1
ATOM 611 N N . GLY A 1 89 ? 5.533 0.274 11.530 1.00 91.69 89 GLY A N 1
ATOM 612 C CA . GLY A 1 89 ? 4.515 0.313 12.584 1.00 91.69 89 GLY A CA 1
ATOM 613 C C . GLY A 1 89 ? 4.908 1.188 13.780 1.00 91.69 89 GLY A C 1
ATOM 614 O O . GLY A 1 89 ? 5.926 1.888 13.747 1.00 91.69 89 GLY A O 1
ATOM 615 N N . ASP A 1 90 ? 4.077 1.142 14.817 1.00 90.38 90 ASP A N 1
ATOM 616 C CA . ASP A 1 90 ? 4.238 1.888 16.069 1.00 90.38 90 ASP A CA 1
ATOM 617 C C . ASP A 1 90 ? 4.728 0.962 17.200 1.00 90.38 90 ASP A C 1
ATOM 619 O O . ASP A 1 90 ? 4.623 -0.261 17.102 1.00 90.38 90 ASP A O 1
ATOM 623 N N . ASP A 1 91 ? 5.307 1.539 18.248 1.00 93.50 91 ASP A N 1
ATOM 624 C CA . ASP A 1 91 ? 5.697 0.865 19.495 1.00 93.50 91 ASP A CA 1
ATOM 625 C C . ASP A 1 91 ? 5.054 1.500 20.740 1.00 93.50 91 ASP A C 1
ATOM 627 O O . ASP A 1 91 ? 5.531 1.312 21.860 1.00 93.50 91 ASP A O 1
ATOM 631 N N . THR A 1 92 ? 3.989 2.276 20.540 1.00 93.56 92 THR A N 1
ATOM 632 C CA . THR A 1 92 ? 3.180 2.883 21.597 1.00 93.56 92 THR A CA 1
ATOM 633 C C . THR A 1 92 ? 2.174 1.878 22.154 1.00 93.56 92 THR A C 1
ATOM 635 O O . THR A 1 92 ? 1.516 1.167 21.398 1.00 93.56 92 THR A O 1
ATOM 638 N N . GLY A 1 93 ? 2.025 1.836 23.480 1.00 90.62 93 GLY A N 1
ATOM 639 C CA . GLY A 1 93 ? 1.043 0.964 24.123 1.00 90.62 93 GLY A CA 1
ATOM 640 C C . GLY A 1 93 ? 1.362 -0.519 23.927 1.00 90.62 93 GLY A C 1
ATOM 641 O O . GLY A 1 93 ? 2.485 -0.953 24.187 1.00 90.62 93 GLY A O 1
ATOM 642 N N . GLU A 1 94 ? 0.366 -1.286 23.485 1.00 93.00 94 GLU A N 1
ATOM 643 C CA . GLU A 1 94 ? 0.508 -2.714 23.155 1.00 93.00 94 GLU A CA 1
ATOM 644 C C . GLU A 1 94 ? 1.016 -2.945 21.716 1.00 93.00 94 GLU A C 1
ATOM 646 O O . GLU A 1 94 ? 1.344 -4.074 21.333 1.00 93.00 94 GLU A O 1
ATOM 651 N N . CYS A 1 95 ? 1.128 -1.891 20.897 1.00 94.81 95 CYS A N 1
ATOM 652 C CA . CYS A 1 95 ? 1.696 -2.030 19.562 1.00 94.81 95 CYS A CA 1
ATOM 653 C C . CYS A 1 95 ? 3.169 -2.425 19.619 1.00 94.81 95 CYS A C 1
ATOM 655 O O . CYS A 1 95 ? 3.941 -2.023 20.490 1.00 94.81 95 CYS A O 1
ATOM 657 N N . SER A 1 96 ? 3.584 -3.187 18.612 1.00 95.44 96 SER A N 1
ATOM 658 C CA . SER A 1 96 ? 4.988 -3.518 18.415 1.00 95.44 96 SER A CA 1
ATOM 659 C C . SER A 1 96 ? 5.384 -3.344 16.963 1.00 95.44 96 SER A C 1
ATOM 661 O O . SER A 1 96 ? 4.653 -3.709 16.036 1.00 95.44 96 SER A O 1
ATOM 663 N N . ARG A 1 97 ? 6.588 -2.801 16.768 1.00 96.38 97 ARG A N 1
ATOM 664 C CA . ARG A 1 97 ? 7.161 -2.616 15.440 1.00 96.38 97 ARG A CA 1
ATOM 665 C C . ARG A 1 97 ? 7.410 -3.956 14.768 1.00 96.38 97 ARG A C 1
ATOM 667 O O . ARG A 1 97 ? 8.031 -4.852 15.336 1.00 96.38 97 ARG A O 1
ATOM 674 N N . GLY A 1 98 ? 7.006 -4.029 13.510 1.00 96.19 98 GLY A N 1
ATOM 675 C CA . GLY A 1 98 ? 7.410 -5.080 12.595 1.00 96.19 98 GLY A CA 1
ATOM 676 C C . GLY A 1 98 ? 8.657 -4.698 11.811 1.00 96.19 98 GLY A C 1
ATOM 677 O O . GLY A 1 98 ? 9.338 -3.706 12.085 1.00 96.19 98 GLY A O 1
ATOM 678 N N . THR A 1 99 ? 8.948 -5.496 10.791 1.00 97.00 99 THR A N 1
ATOM 679 C CA . THR A 1 99 ? 10.024 -5.250 9.831 1.00 97.00 99 THR A CA 1
ATOM 680 C C . THR A 1 99 ? 9.483 -5.309 8.409 1.00 97.00 99 THR A C 1
ATOM 682 O O . THR A 1 99 ? 8.706 -6.204 8.064 1.00 97.00 99 THR A O 1
ATOM 685 N N . GLN A 1 100 ? 9.929 -4.370 7.578 1.00 96.88 100 GLN A N 1
ATOM 686 C CA . GLN A 1 100 ? 9.735 -4.392 6.132 1.00 96.88 100 GLN A CA 1
ATOM 687 C C . GLN A 1 100 ? 11.090 -4.471 5.428 1.00 96.88 100 GLN A C 1
ATOM 689 O O . GLN A 1 100 ? 12.095 -3.938 5.902 1.00 96.88 100 GLN A O 1
ATOM 694 N N . THR A 1 101 ? 11.116 -5.163 4.299 1.00 95.88 101 THR A N 1
ATOM 695 C CA . THR A 1 101 ? 12.291 -5.395 3.461 1.00 95.88 101 THR A CA 1
ATOM 696 C C . THR A 1 101 ? 12.096 -4.712 2.118 1.00 95.88 101 THR A C 1
ATOM 698 O O . THR A 1 101 ? 11.008 -4.727 1.541 1.00 95.88 101 THR A O 1
ATOM 701 N N . CYS A 1 102 ? 13.162 -4.112 1.612 1.00 93.25 102 CYS A N 1
ATOM 702 C CA . CYS A 1 102 ? 13.159 -3.490 0.306 1.00 93.25 102 CYS A CA 1
ATOM 703 C C . CYS A 1 102 ? 13.289 -4.544 -0.796 1.00 93.25 102 CYS A C 1
ATOM 705 O O . CYS A 1 102 ? 14.250 -5.322 -0.807 1.00 93.25 102 CYS A O 1
ATOM 707 N N . VAL A 1 103 ? 12.343 -4.550 -1.731 1.00 90.62 103 VAL A N 1
ATOM 708 C CA . VAL A 1 103 ? 12.352 -5.414 -2.914 1.00 90.62 103 VAL A CA 1
ATOM 709 C C . VAL A 1 103 ? 11.994 -4.574 -4.132 1.00 90.62 103 VAL A C 1
ATOM 711 O O . VAL A 1 103 ? 10.967 -3.899 -4.147 1.00 90.62 103 VAL A O 1
ATOM 714 N N . MET A 1 104 ? 12.852 -4.619 -5.146 1.00 87.38 104 MET A N 1
ATOM 715 C CA . MET A 1 104 ? 12.796 -3.776 -6.341 1.00 87.38 104 MET A CA 1
ATOM 716 C C . MET A 1 104 ? 12.624 -2.289 -5.983 1.00 87.38 104 MET A C 1
ATOM 718 O O . MET A 1 104 ? 11.741 -1.605 -6.498 1.00 87.38 104 MET A O 1
ATOM 722 N N . GLY A 1 105 ? 13.431 -1.820 -5.021 1.00 89.12 105 GLY A N 1
ATOM 723 C CA . GLY A 1 105 ? 13.485 -0.430 -4.543 1.00 89.12 105 GLY A CA 1
ATOM 724 C C . GLY A 1 105 ? 12.213 0.118 -3.905 1.00 89.12 105 GLY A C 1
ATOM 725 O O . GLY A 1 105 ? 12.050 1.335 -3.761 1.00 89.12 105 GLY A O 1
ATOM 726 N N . ARG A 1 106 ? 11.304 -0.775 -3.502 1.00 91.50 106 ARG A N 1
ATOM 727 C CA . ARG A 1 106 ? 10.089 -0.451 -2.752 1.00 91.50 106 ARG A CA 1
ATOM 728 C C . ARG A 1 106 ? 10.031 -1.264 -1.469 1.00 91.50 106 ARG A C 1
ATOM 730 O O . ARG A 1 106 ? 10.402 -2.436 -1.437 1.00 91.50 106 ARG A O 1
ATOM 737 N N . TRP A 1 107 ? 9.529 -0.642 -0.408 1.00 94.12 107 TRP A N 1
ATOM 738 C CA . TRP A 1 107 ? 9.247 -1.346 0.837 1.00 94.12 107 TRP A CA 1
ATOM 739 C C . TRP A 1 107 ? 8.077 -2.305 0.635 1.00 94.12 107 TRP A C 1
ATOM 741 O O . TRP A 1 107 ? 7.032 -1.920 0.108 1.00 94.12 107 TRP A O 1
ATOM 751 N N . ASN A 1 108 ? 8.273 -3.561 1.024 1.00 94.44 108 ASN A N 1
ATOM 752 C CA . ASN A 1 108 ? 7.207 -4.551 1.041 1.00 94.44 108 ASN A CA 1
ATOM 753 C C . ASN A 1 108 ? 6.255 -4.333 2.236 1.00 94.44 108 ASN A C 1
ATOM 755 O O . ASN A 1 108 ? 6.362 -3.357 2.978 1.00 94.44 108 ASN A O 1
ATOM 759 N N . ALA A 1 109 ? 5.300 -5.249 2.409 1.00 94.81 109 ALA A N 1
ATOM 760 C CA . ALA A 1 109 ? 4.406 -5.223 3.557 1.00 94.81 109 ALA A CA 1
ATOM 761 C C . ALA A 1 109 ? 5.184 -5.345 4.878 1.00 94.81 109 ALA A C 1
ATOM 763 O O . ALA A 1 109 ? 6.092 -6.168 5.003 1.00 94.81 109 ALA A O 1
ATOM 764 N N . CYS A 1 110 ? 4.769 -4.569 5.878 1.00 95.56 110 CYS A N 1
ATOM 765 C CA . CYS A 1 110 ? 5.270 -4.704 7.237 1.00 95.56 110 CYS A CA 1
ATOM 766 C C . CYS A 1 110 ? 4.890 -6.079 7.798 1.00 95.56 110 CYS A C 1
ATOM 768 O O . CYS A 1 110 ? 3.716 -6.450 7.805 1.00 95.56 110 CYS A O 1
ATOM 770 N N . THR A 1 111 ? 5.874 -6.841 8.271 1.00 96.06 111 THR A N 1
ATOM 771 C CA . THR A 1 111 ? 5.663 -8.181 8.835 1.00 96.06 111 THR A CA 1
ATOM 772 C C . THR A 1 111 ? 6.033 -8.217 10.310 1.00 96.06 111 THR A C 1
ATOM 774 O O . THR A 1 111 ? 6.968 -7.542 10.735 1.00 96.06 111 THR A O 1
ATOM 777 N N . GLY A 1 112 ? 5.295 -9.003 11.097 1.00 93.62 112 GLY A N 1
ATOM 778 C CA . GLY A 1 112 ? 5.564 -9.177 12.527 1.00 93.62 112 GLY A CA 1
ATOM 779 C C . GLY A 1 112 ? 5.254 -7.957 13.398 1.00 93.62 112 GLY A C 1
ATOM 780 O O . GLY A 1 112 ? 5.768 -7.891 14.506 1.00 93.62 112 GLY A O 1
ATOM 781 N N . PHE A 1 113 ? 4.456 -7.003 12.907 1.00 95.62 113 PHE A N 1
ATOM 782 C CA . PHE A 1 113 ? 3.958 -5.899 13.727 1.00 95.62 113 PHE A CA 1
ATOM 783 C C . PHE A 1 113 ? 2.668 -6.297 14.450 1.00 95.62 113 PHE A C 1
ATOM 785 O O . PHE A 1 113 ? 1.872 -7.077 13.920 1.00 95.62 113 PHE A O 1
ATOM 792 N N . VAL A 1 114 ? 2.449 -5.720 15.629 1.00 94.06 114 VAL A N 1
ATOM 793 C CA . VAL A 1 114 ? 1.135 -5.663 16.284 1.00 94.06 114 VAL A CA 1
ATOM 794 C C . VAL A 1 114 ? 0.630 -4.240 16.097 1.00 94.06 114 VAL A C 1
ATOM 796 O O . VAL A 1 114 ? 1.304 -3.297 16.506 1.00 94.06 114 VAL A O 1
ATOM 799 N N . GLY A 1 115 ? -0.486 -4.091 15.382 1.00 91.38 115 GLY A N 1
ATOM 800 C CA . GLY A 1 115 ? -1.074 -2.792 15.060 1.00 91.38 115 GLY A CA 1
ATOM 801 C C . GLY A 1 115 ? -2.189 -2.384 16.026 1.00 91.38 115 GLY A C 1
ATOM 802 O O . GLY A 1 115 ? -2.600 -3.200 16.849 1.00 91.38 115 GLY A O 1
ATOM 803 N N . PRO A 1 116 ? -2.711 -1.154 15.873 1.00 92.69 116 PRO A N 1
ATOM 804 C CA . PRO A 1 116 ? -3.827 -0.654 16.665 1.00 92.69 116 PRO A CA 1
ATOM 805 C C . PRO A 1 116 ? -5.052 -1.571 16.619 1.00 92.69 116 PRO A C 1
ATOM 807 O O . PRO A 1 116 ? -5.474 -2.005 15.541 1.00 92.69 116 PRO A O 1
ATOM 810 N N . ALA A 1 117 ? -5.658 -1.801 17.776 1.00 90.19 117 ALA A N 1
ATOM 811 C CA . ALA A 1 117 ? -6.928 -2.487 17.966 1.00 90.19 117 ALA A CA 1
ATOM 812 C C . ALA A 1 117 ? -7.922 -1.576 18.717 1.00 90.19 117 ALA A C 1
ATOM 814 O O . ALA A 1 117 ? -7.516 -0.590 19.324 1.00 90.19 117 ALA A O 1
ATOM 815 N N . PRO A 1 118 ? -9.239 -1.846 18.667 1.00 87.25 118 PRO A N 1
ATOM 816 C CA . PRO A 1 118 ? -10.202 -1.110 19.482 1.00 87.25 118 PRO A CA 1
ATOM 817 C C . PRO A 1 118 ? -9.906 -1.242 20.982 1.00 87.25 118 PRO A C 1
ATOM 819 O O . PRO A 1 118 ? -9.580 -2.335 21.444 1.00 87.25 118 PRO A O 1
ATOM 822 N N . GLU A 1 119 ? -10.103 -0.153 21.727 1.00 86.56 119 GLU A N 1
ATOM 823 C CA . GLU A 1 119 ? -9.903 -0.110 23.181 1.00 86.56 119 GLU A CA 1
ATOM 824 C C . GLU A 1 119 ? -10.728 -1.170 23.921 1.00 86.56 119 GLU A C 1
ATOM 826 O O . GLU A 1 119 ? -11.946 -1.307 23.725 1.00 86.56 119 GLU A O 1
ATOM 831 N N . VAL A 1 120 ? -10.076 -1.877 24.843 1.00 84.50 120 VAL A N 1
ATOM 832 C CA . VAL A 1 120 ? -10.724 -2.797 25.775 1.00 84.50 120 VAL A CA 1
ATOM 833 C C . VAL A 1 120 ? -10.967 -2.059 27.081 1.00 84.50 120 VAL A C 1
ATOM 835 O O . VAL A 1 120 ? -10.145 -2.052 27.988 1.00 84.50 120 VAL A O 1
ATOM 838 N N . CYS A 1 121 ? -12.177 -1.521 27.225 1.00 79.00 121 CYS A N 1
ATOM 839 C CA . CYS A 1 121 ? -12.516 -0.571 28.287 1.00 79.00 121 CYS A CA 1
ATOM 840 C C . CYS A 1 121 ? -12.280 -1.035 29.729 1.00 79.00 121 CYS A C 1
ATOM 842 O O . CYS A 1 121 ? -12.212 -0.212 30.638 1.00 79.00 121 CYS A O 1
ATOM 844 N N . THR A 1 122 ? -12.211 -2.343 29.976 1.00 75.88 122 THR A N 1
ATOM 845 C CA . THR A 1 122 ? -11.944 -2.918 31.303 1.00 75.88 122 THR A CA 1
ATOM 846 C C . THR A 1 122 ? -10.452 -3.109 31.598 1.00 75.88 122 THR A C 1
ATOM 848 O O . THR A 1 122 ? -10.109 -3.595 32.676 1.00 75.88 122 THR A O 1
ATOM 851 N N . GLY A 1 123 ? -9.582 -2.789 30.641 1.00 78.38 123 GLY A N 1
ATOM 852 C CA . GLY A 1 123 ? -8.141 -2.993 30.685 1.00 78.38 123 GLY A CA 1
ATOM 853 C C . GLY A 1 123 ? -7.353 -1.793 31.213 1.00 78.38 123 GLY A C 1
ATOM 854 O O . GLY A 1 123 ? -7.892 -0.753 31.600 1.00 78.38 123 GLY A O 1
ATOM 855 N N . THR A 1 124 ? -6.034 -1.971 31.256 1.00 87.88 124 THR A N 1
ATOM 856 C CA . THR A 1 124 ? -5.051 -0.926 31.596 1.00 87.88 124 THR A CA 1
ATOM 857 C C . THR A 1 124 ? -4.023 -0.719 30.485 1.00 87.88 124 THR A C 1
ATOM 859 O O . THR A 1 124 ? -2.985 -0.109 30.737 1.00 87.88 124 THR A O 1
ATOM 862 N N . LEU A 1 125 ? -4.257 -1.312 29.317 1.00 90.19 125 LEU A N 1
ATOM 863 C CA . LEU A 1 125 ? -3.389 -1.210 28.153 1.00 90.19 125 LEU A CA 1
ATOM 864 C C . LEU A 1 125 ? -3.976 -0.172 27.191 1.00 90.19 125 LEU A C 1
ATOM 866 O O . LEU A 1 125 ? -5.126 0.226 27.337 1.00 90.19 125 LEU A O 1
ATOM 870 N N . ASP A 1 126 ? -3.128 0.308 26.291 1.00 91.56 126 ASP A N 1
ATOM 871 C CA . ASP A 1 126 ? -3.473 1.192 25.177 1.00 91.56 126 ASP A CA 1
ATOM 872 C C . ASP A 1 126 ? -3.501 0.297 23.937 1.00 91.56 126 ASP A C 1
ATOM 874 O O . ASP A 1 126 ? -2.443 -0.088 23.421 1.00 91.56 126 ASP A O 1
ATOM 878 N N . GLU A 1 127 ? -4.695 -0.156 23.556 1.00 92.25 127 GLU A N 1
ATOM 879 C CA . GLU A 1 127 ? -4.854 -1.106 22.457 1.00 92.25 127 GLU A CA 1
ATOM 880 C C . GLU A 1 127 ? -4.842 -0.408 21.099 1.00 92.25 127 GLU A C 1
ATOM 882 O O . GLU A 1 127 ? -4.388 -1.000 20.117 1.00 92.25 127 GLU A O 1
ATOM 887 N N . ASN A 1 128 ? -5.304 0.843 21.025 1.00 91.62 128 ASN A N 1
ATOM 888 C CA . ASN A 1 128 ? -5.304 1.614 19.781 1.00 91.62 128 ASN A CA 1
ATOM 889 C C . ASN A 1 128 ? -3.975 2.356 19.525 1.00 91.62 128 ASN A C 1
ATOM 891 O O . ASN A 1 128 ? -3.804 2.972 18.468 1.00 91.62 128 ASN A O 1
ATOM 895 N N . CYS A 1 129 ? -3.029 2.250 20.457 1.00 94.00 129 CYS A N 1
ATOM 896 C CA . CYS A 1 129 ? -1.664 2.751 20.377 1.00 94.00 129 CYS A CA 1
ATOM 897 C C . CYS A 1 129 ? -1.591 4.266 20.162 1.00 94.00 129 CYS A C 1
ATOM 899 O O . CYS A 1 129 ? -0.724 4.761 19.436 1.00 94.00 129 CYS A O 1
ATOM 901 N N . ASN A 1 130 ? -2.525 5.012 20.756 1.00 91.88 130 ASN A N 1
ATOM 902 C CA . ASN A 1 130 ? -2.596 6.468 20.629 1.00 91.88 130 ASN A CA 1
ATOM 903 C C . ASN A 1 130 ? -1.862 7.215 21.767 1.00 91.88 130 ASN A C 1
ATOM 905 O O . ASN A 1 130 ? -1.798 8.450 21.761 1.00 91.88 130 ASN A O 1
ATOM 909 N N . GLY A 1 131 ? -1.287 6.474 22.718 1.00 92.44 131 GLY A N 1
ATOM 910 C CA . GLY A 1 131 ? -0.534 6.972 23.866 1.00 92.44 131 GLY A CA 1
ATOM 911 C C . GLY A 1 131 ? -1.374 7.201 25.118 1.00 92.44 131 GLY A C 1
ATOM 912 O O . GLY A 1 131 ? -0.864 7.743 26.105 1.00 92.44 131 GLY A O 1
ATOM 913 N N . LEU A 1 132 ? -2.647 6.835 25.088 1.00 91.31 132 LEU A N 1
ATOM 914 C CA . LEU A 1 132 ? -3.596 7.026 26.164 1.00 91.31 132 LEU A CA 1
ATOM 915 C C . LEU A 1 132 ? -4.328 5.683 26.421 1.00 91.31 132 LEU A C 1
ATOM 917 O O . LEU A 1 132 ? -4.250 4.767 25.617 1.00 91.31 132 LEU A O 1
ATOM 921 N N . VAL A 1 133 ? -4.938 5.519 27.597 1.00 88.94 133 VAL A N 1
ATOM 922 C CA . VAL A 1 133 ? -5.561 4.254 28.025 1.00 88.94 133 VAL A CA 1
ATOM 923 C C . VAL A 1 133 ? -7.068 4.447 28.257 1.00 88.94 133 VAL A C 1
ATOM 925 O O . VAL A 1 133 ? -7.475 5.078 29.245 1.00 88.94 133 VAL A O 1
ATOM 928 N N . ASN A 1 134 ? -7.900 3.765 27.462 1.00 84.88 134 ASN A N 1
ATOM 929 C CA . ASN A 1 134 ? -9.370 3.757 27.497 1.00 84.88 134 ASN A CA 1
ATOM 930 C C . ASN A 1 134 ? -10.073 5.071 27.080 1.00 84.88 134 ASN A C 1
ATOM 932 O O . ASN A 1 134 ? -11.093 5.453 27.667 1.00 84.88 134 ASN A O 1
ATOM 936 N N . GLU A 1 135 ? -9.578 5.794 26.085 1.00 85.88 135 GLU A N 1
ATOM 937 C CA . GLU A 1 135 ? -10.098 7.120 25.692 1.00 85.88 135 GLU A CA 1
ATOM 938 C C . GLU A 1 135 ? -11.402 7.003 24.924 1.00 85.88 135 GLU A C 1
ATOM 940 O O . GLU A 1 135 ? -12.342 7.765 25.159 1.00 85.88 135 GLU A O 1
ATOM 945 N N . ASP A 1 136 ? -11.484 5.997 24.057 1.00 80.25 136 ASP A N 1
ATOM 946 C CA . ASP A 1 136 ? -12.673 5.704 23.258 1.00 80.25 136 ASP A CA 1
ATOM 947 C C . ASP A 1 136 ? -13.775 5.008 24.081 1.00 80.25 136 ASP A C 1
ATOM 949 O O . ASP A 1 136 ? -14.864 4.708 23.583 1.00 80.25 136 ASP A O 1
ATOM 953 N N . CYS A 1 137 ? -13.522 4.787 25.373 1.00 78.50 137 CYS A N 1
ATOM 954 C CA . CYS A 1 137 ? -14.451 4.163 26.309 1.00 78.50 137 CYS A CA 1
ATOM 955 C C . CYS A 1 137 ? -15.337 5.161 27.054 1.00 78.50 137 CYS A C 1
ATOM 957 O O . CYS A 1 137 ? -16.287 4.768 27.733 1.00 78.50 137 CYS A O 1
ATOM 959 N N . ILE A 1 138 ? -15.069 6.463 26.933 1.00 78.56 138 ILE A N 1
ATOM 960 C CA . ILE A 1 138 ? -15.894 7.475 27.587 1.00 78.56 138 ILE A CA 1
ATOM 961 C C . ILE A 1 138 ? -17.275 7.488 26.927 1.00 78.56 138 ILE A C 1
ATOM 963 O O . ILE A 1 138 ? -17.435 7.792 25.745 1.00 78.56 138 ILE A O 1
ATOM 967 N N . CYS A 1 139 ? -18.301 7.189 27.714 1.00 80.62 139 CYS A N 1
ATOM 968 C CA . CYS A 1 139 ? -19.687 7.207 27.274 1.00 80.62 139 CYS A CA 1
ATOM 969 C C . CYS A 1 139 ? -20.545 7.999 28.262 1.00 80.62 139 CYS A C 1
ATOM 971 O O . CYS A 1 139 ? -20.171 8.226 29.408 1.00 80.62 139 CYS A O 1
ATOM 973 N N . THR A 1 140 ? -21.710 8.486 27.833 1.00 84.56 140 THR A N 1
ATOM 974 C CA . THR A 1 140 ? -22.620 9.169 28.769 1.00 84.56 140 THR A CA 1
ATOM 975 C C . THR A 1 140 ? -23.358 8.111 29.594 1.00 84.56 140 THR A C 1
ATOM 977 O O . THR A 1 140 ? -23.964 7.235 28.977 1.00 84.56 140 THR A O 1
ATOM 980 N N . PRO A 1 141 ? -23.356 8.156 30.945 1.00 87.00 141 PRO A N 1
ATOM 981 C CA . PRO A 1 141 ? -24.082 7.180 31.759 1.00 87.00 141 PRO A CA 1
ATOM 982 C C . PRO A 1 141 ? -25.538 7.027 31.301 1.00 87.00 141 PRO A C 1
ATOM 984 O O . PRO A 1 141 ? -26.258 8.016 31.164 1.00 87.00 141 PRO A O 1
ATOM 987 N N . GLY A 1 142 ? -25.967 5.790 31.043 1.00 86.62 142 GLY A N 1
ATOM 988 C CA . GLY A 1 142 ? -27.307 5.475 30.544 1.00 86.62 142 GLY A CA 1
ATOM 989 C C . GLY A 1 142 ? -27.523 5.689 29.040 1.00 86.62 142 GLY A C 1
ATOM 990 O O . GLY A 1 142 ? -28.608 5.383 28.547 1.00 86.62 142 GLY A O 1
ATOM 991 N N . ALA A 1 143 ? -26.529 6.176 28.290 1.00 89.94 143 ALA A N 1
ATOM 992 C CA . ALA A 1 143 ? -26.584 6.151 26.831 1.00 89.94 143 ALA A CA 1
ATOM 993 C C . ALA A 1 143 ? -26.667 4.707 26.327 1.00 89.94 143 ALA A C 1
ATOM 995 O O . ALA A 1 143 ? -26.161 3.787 26.970 1.00 89.94 143 ALA A O 1
ATOM 996 N N . THR A 1 144 ? -27.289 4.522 25.165 1.00 92.19 144 THR A N 1
ATOM 997 C CA . THR A 1 144 ? -27.380 3.225 24.490 1.00 92.19 144 THR A CA 1
ATOM 998 C C . THR A 1 144 ? -26.766 3.314 23.101 1.00 92.19 144 THR A C 1
ATOM 1000 O O . THR A 1 144 ? -26.819 4.370 22.466 1.00 92.19 144 THR A O 1
ATOM 1003 N N . ARG A 1 145 ? -26.169 2.216 22.634 1.00 89.25 145 ARG A N 1
ATOM 1004 C CA . ARG A 1 145 ? -25.675 2.071 21.258 1.00 89.25 145 ARG A CA 1
ATOM 1005 C C . ARG A 1 145 ? -25.997 0.682 20.722 1.00 89.25 145 ARG A C 1
ATOM 1007 O O . ARG A 1 145 ? -26.163 -0.247 21.509 1.00 89.25 145 ARG A O 1
ATOM 1014 N N . ALA A 1 146 ? -26.067 0.557 19.400 1.00 92.06 146 ALA A N 1
ATOM 1015 C CA . ALA A 1 146 ? -26.185 -0.740 18.744 1.00 92.06 146 ALA A CA 1
ATOM 1016 C C . ALA A 1 146 ? -24.890 -1.551 18.904 1.00 92.06 146 ALA A C 1
ATOM 1018 O O . ALA A 1 146 ? -23.797 -0.983 18.936 1.00 92.06 146 ALA A O 1
ATOM 1019 N N . CYS A 1 147 ? -25.030 -2.868 18.992 1.00 91.00 147 CYS A N 1
ATOM 1020 C CA . CYS A 1 147 ? -23.940 -3.837 19.080 1.00 91.00 147 CYS A CA 1
ATOM 1021 C C . CYS A 1 147 ? -24.289 -5.079 18.248 1.00 91.00 147 CYS A C 1
ATOM 1023 O O . CYS A 1 147 ? -25.465 -5.376 18.043 1.00 91.00 147 CYS A O 1
ATOM 1025 N N . GLY A 1 148 ? -23.282 -5.811 17.768 1.00 90.50 148 GLY A N 1
ATOM 1026 C CA . GLY A 1 148 ? -23.489 -6.909 16.817 1.00 90.50 148 GLY A CA 1
ATOM 1027 C C . GLY A 1 148 ? -23.814 -6.420 15.399 1.00 90.50 148 GLY A C 1
ATOM 1028 O O . GLY A 1 148 ? -23.530 -5.276 15.047 1.00 90.50 148 GLY A O 1
ATOM 1029 N N . THR A 1 149 ? -24.392 -7.302 14.582 1.00 92.12 149 THR A N 1
ATOM 1030 C CA . THR A 1 149 ? -24.748 -7.045 13.178 1.00 92.12 149 THR A CA 1
ATOM 1031 C C . THR A 1 149 ? -26.136 -7.605 12.865 1.00 92.12 149 THR A C 1
ATOM 1033 O O . THR A 1 149 ? -26.593 -8.521 13.542 1.00 92.12 149 THR A O 1
ATOM 1036 N N . ASP A 1 150 ? -26.790 -7.056 11.841 1.00 94.00 150 ASP A N 1
ATOM 1037 C CA . ASP A 1 150 ? -28.058 -7.550 11.276 1.00 94.00 150 ASP A CA 1
ATOM 1038 C C . ASP A 1 150 ? -27.825 -8.239 9.913 1.00 94.00 150 ASP A C 1
ATOM 1040 O O . ASP A 1 150 ? -28.633 -8.123 8.987 1.00 94.00 150 ASP A O 1
ATOM 1044 N N . LEU A 1 151 ? -26.664 -8.883 9.755 1.00 93.62 151 LEU A N 1
ATOM 1045 C CA . LEU A 1 151 ? -26.310 -9.691 8.586 1.00 93.62 151 LEU A CA 1
ATOM 1046 C C . LEU A 1 151 ? -26.698 -11.153 8.818 1.00 93.62 151 LEU A C 1
ATOM 1048 O O . LEU A 1 151 ? -26.515 -11.670 9.917 1.00 93.62 151 LEU A O 1
ATOM 1052 N N . GLY A 1 152 ? -27.227 -11.805 7.781 1.00 92.38 152 GLY A N 1
ATOM 1053 C CA . GLY A 1 152 ? -27.525 -13.234 7.825 1.00 92.38 152 GLY A CA 1
ATOM 1054 C C . GLY A 1 152 ? -28.495 -13.632 8.943 1.00 92.38 152 GLY A C 1
ATOM 1055 O O . GLY A 1 152 ? -29.604 -13.100 9.045 1.00 92.38 152 GLY A O 1
ATOM 1056 N N . ALA A 1 153 ? -28.076 -14.599 9.758 1.00 94.62 153 ALA A N 1
ATOM 1057 C CA . ALA A 1 153 ? -28.776 -15.077 10.947 1.00 94.62 153 ALA A CA 1
ATOM 1058 C C . ALA A 1 153 ? -28.596 -14.166 12.174 1.00 94.62 153 ALA A C 1
ATOM 1060 O O . ALA A 1 153 ? -29.319 -14.330 13.164 1.00 94.62 153 ALA A O 1
ATOM 1061 N N . CYS A 1 154 ? -27.642 -13.232 12.142 1.00 96.25 154 CYS A N 1
ATOM 1062 C CA . CYS A 1 154 ? -27.357 -12.359 13.270 1.00 96.25 154 CYS A CA 1
ATOM 1063 C C . CYS A 1 154 ? -28.420 -11.281 13.453 1.00 96.25 154 CYS A C 1
ATOM 1065 O O . CYS A 1 154 ? -29.077 -10.819 12.519 1.00 96.25 154 CYS A O 1
ATOM 1067 N N . VAL A 1 155 ? -28.561 -10.869 14.710 1.00 96.19 155 VAL A N 1
ATOM 1068 C CA . VAL A 1 155 ? -29.446 -9.785 15.127 1.00 96.19 155 VAL A CA 1
ATOM 1069 C C . VAL A 1 155 ? -28.633 -8.835 15.984 1.00 96.19 155 VAL A C 1
ATOM 1071 O O . VAL A 1 155 ? -27.958 -9.271 16.923 1.00 96.19 155 VAL A O 1
ATOM 1074 N N . SER A 1 156 ? -28.718 -7.545 15.687 1.00 95.12 156 SER A N 1
ATOM 1075 C CA . SER A 1 156 ? -28.095 -6.505 16.486 1.00 95.12 156 SER A CA 1
ATOM 1076 C C . SER A 1 156 ? -28.836 -6.313 17.812 1.00 95.12 156 SER A C 1
ATOM 1078 O O . SER A 1 156 ? -30.058 -6.435 17.919 1.00 95.12 156 SER A O 1
ATOM 1080 N N . GLY A 1 157 ? -28.074 -6.040 18.865 1.00 95.62 157 GLY A N 1
ATOM 1081 C CA . GLY A 1 157 ? -28.582 -5.732 20.195 1.00 95.62 157 GLY A CA 1
ATOM 1082 C C . GLY A 1 157 ? -28.328 -4.282 20.589 1.00 95.62 157 GLY A C 1
ATOM 1083 O O . GLY A 1 157 ? -27.911 -3.448 19.782 1.00 95.62 157 GLY A O 1
ATOM 1084 N N . LEU A 1 158 ? -28.536 -3.993 21.874 1.00 94.19 158 LEU A N 1
ATOM 1085 C CA . LEU A 1 158 ? -28.163 -2.722 22.489 1.00 94.19 158 LEU A CA 1
ATOM 1086 C C . LEU A 1 158 ? -27.220 -2.932 23.674 1.00 94.19 158 LEU A C 1
ATOM 1088 O O . LEU A 1 158 ? -27.486 -3.743 24.561 1.00 94.19 158 LEU A O 1
ATOM 1092 N N . GLU A 1 159 ? -26.163 -2.129 23.728 1.00 92.00 159 GLU A N 1
ATOM 1093 C CA . GLU A 1 159 ? -25.320 -1.956 24.911 1.00 92.00 159 GLU A CA 1
ATOM 1094 C C . GLU A 1 159 ? -25.730 -0.681 25.639 1.00 92.00 159 GLU A C 1
ATOM 1096 O O . GLU A 1 159 ? -26.047 0.333 25.014 1.00 92.00 159 GLU A O 1
ATOM 1101 N N . THR A 1 160 ? -25.702 -0.715 26.971 1.00 91.19 160 THR A N 1
ATOM 1102 C CA . THR A 1 160 ? -25.949 0.464 27.812 1.00 91.19 160 THR A CA 1
ATOM 1103 C C . THR A 1 160 ? -24.660 0.892 28.489 1.00 91.19 160 THR A C 1
ATOM 1105 O O . THR A 1 160 ? -23.970 0.066 29.079 1.00 91.19 160 THR A O 1
ATOM 1108 N N . CYS A 1 161 ? -24.355 2.183 28.437 1.00 88.88 161 CYS A N 1
ATOM 1109 C CA . CYS A 1 161 ? -23.221 2.750 29.142 1.00 88.88 161 CYS A CA 1
ATOM 1110 C C . CYS A 1 161 ? -23.464 2.732 30.658 1.00 88.88 161 CYS A C 1
ATOM 1112 O O . CYS A 1 161 ? -24.380 3.385 31.167 1.00 88.88 161 CYS A O 1
ATOM 1114 N N . THR A 1 162 ? -22.614 2.020 31.383 1.00 83.06 162 THR A N 1
ATOM 1115 C CA . THR A 1 162 ? -22.541 1.977 32.841 1.00 83.06 162 THR A CA 1
ATOM 1116 C C . THR A 1 162 ? -21.390 2.850 33.336 1.00 83.06 162 THR A C 1
ATOM 1118 O O . THR A 1 162 ? -20.294 2.839 32.772 1.00 83.06 162 THR A O 1
ATOM 1121 N N . ASP A 1 163 ? -21.656 3.639 34.380 1.00 78.19 163 ASP A N 1
ATOM 1122 C CA . ASP A 1 163 ? -20.681 4.487 35.088 1.00 78.19 163 ASP A CA 1
ATOM 1123 C C . ASP A 1 163 ? -19.892 5.484 34.217 1.00 78.19 163 ASP A C 1
ATOM 1125 O O . ASP A 1 163 ? -18.853 6.000 34.620 1.00 78.19 163 ASP A O 1
ATOM 1129 N N . GLY A 1 164 ? -20.407 5.797 33.024 1.00 78.81 164 GLY A N 1
ATOM 1130 C CA . GLY A 1 164 ? -19.834 6.795 32.117 1.00 78.81 164 GLY A CA 1
ATOM 1131 C C . GLY A 1 164 ? -18.532 6.373 31.435 1.00 78.81 164 GLY A C 1
ATOM 1132 O O . GLY A 1 164 ? -17.835 7.207 30.856 1.00 78.81 164 GLY A O 1
ATOM 1133 N N . ARG A 1 165 ? -18.178 5.090 31.540 1.00 77.12 165 ARG A N 1
ATOM 1134 C CA . ARG A 1 165 ? -16.876 4.579 31.099 1.00 77.12 165 ARG A CA 1
ATOM 1135 C C . ARG A 1 165 ? -16.923 3.188 30.474 1.00 77.12 165 ARG A C 1
ATOM 1137 O O . ARG A 1 165 ? -15.970 2.790 29.819 1.00 77.12 165 ARG A O 1
ATOM 1144 N N . TYR A 1 166 ? -18.000 2.434 30.683 1.00 78.69 166 TYR A N 1
ATOM 1145 C CA . TYR A 1 166 ? -18.081 1.056 30.212 1.00 78.69 166 TYR A CA 1
ATOM 1146 C C . TYR A 1 166 ? -19.383 0.847 29.461 1.00 78.69 166 TYR A C 1
ATOM 1148 O O . TYR A 1 166 ? -20.452 1.120 29.996 1.00 78.69 166 TYR A O 1
ATOM 1156 N N . TRP A 1 167 ? -19.312 0.324 28.244 1.00 83.81 167 TRP A N 1
ATOM 1157 C CA . TRP A 1 167 ? -20.480 -0.268 27.607 1.00 83.81 167 TRP A CA 1
ATOM 1158 C C . TRP A 1 167 ? -20.714 -1.643 28.234 1.00 83.81 167 TRP A C 1
ATOM 1160 O O . TRP A 1 167 ? -19.798 -2.458 28.318 1.00 83.81 167 TRP A O 1
ATOM 1170 N N . GLY A 1 168 ? -21.918 -1.863 28.764 1.00 84.56 168 GLY A N 1
ATOM 1171 C CA . GLY A 1 168 ? -22.312 -3.142 29.347 1.00 84.56 168 GLY A CA 1
ATOM 1172 C C . GLY A 1 168 ? -22.415 -4.248 28.296 1.00 84.56 168 GLY A C 1
ATOM 1173 O O . GLY A 1 168 ? -22.103 -4.050 27.129 1.00 84.56 168 GLY A O 1
ATOM 1174 N N . VAL A 1 169 ? -22.900 -5.421 28.706 1.00 87.94 169 VAL A N 1
ATOM 1175 C CA . VAL A 1 169 ? -23.139 -6.526 27.765 1.00 87.94 169 VAL A CA 1
ATOM 1176 C C . VAL A 1 169 ? -24.154 -6.132 26.690 1.00 87.94 169 VAL A C 1
ATOM 1178 O O . VAL A 1 169 ? -25.125 -5.423 26.966 1.00 87.94 169 VAL A O 1
ATOM 1181 N N . CYS A 1 170 ? -23.946 -6.635 25.477 1.00 91.38 170 CYS A N 1
ATOM 1182 C CA . CYS A 1 170 ? -24.891 -6.498 24.380 1.00 91.38 170 CYS A CA 1
ATOM 1183 C C . CYS A 1 170 ? -26.165 -7.299 24.699 1.00 91.38 170 CYS A C 1
ATOM 1185 O O . CYS A 1 170 ? -26.123 -8.517 24.878 1.00 91.38 170 CYS A O 1
ATOM 1187 N N . VAL A 1 171 ? -27.308 -6.622 24.828 1.00 95.06 171 VAL A N 1
ATOM 1188 C CA . VAL A 1 171 ? -28.596 -7.252 25.153 1.00 95.06 171 VAL A CA 1
ATOM 1189 C C . VAL A 1 171 ? -29.451 -7.352 23.897 1.00 95.06 171 VAL A C 1
ATOM 1191 O O . VAL A 1 171 ? -29.612 -6.377 23.168 1.00 95.06 171 VAL A O 1
ATOM 1194 N N . GLY A 1 172 ? -30.044 -8.527 23.675 1.00 93.62 172 GLY A N 1
ATOM 1195 C CA . GLY A 1 172 ? -30.961 -8.769 22.557 1.00 93.62 172 GLY A CA 1
ATOM 1196 C C . GLY A 1 172 ? -30.289 -9.148 21.237 1.00 93.62 172 GLY A C 1
ATOM 1197 O O . GLY A 1 172 ? -30.995 -9.262 20.243 1.00 93.62 172 GLY A O 1
ATOM 1198 N N . TYR A 1 173 ? -28.970 -9.365 21.230 1.00 95.25 173 TYR A N 1
ATOM 1199 C CA . TYR A 1 173 ? -28.242 -9.794 20.036 1.00 95.25 173 TYR A CA 1
ATOM 1200 C C . TYR A 1 173 ? -28.246 -11.310 19.834 1.00 95.25 173 TYR A C 1
ATOM 1202 O O . TYR A 1 173 ? -28.381 -12.085 20.786 1.00 95.25 173 TYR A O 1
ATOM 1210 N N . VAL A 1 174 ? -28.033 -11.713 18.583 1.00 94.62 174 VAL A N 1
ATOM 1211 C CA . VAL A 1 174 ? -27.668 -13.077 18.189 1.00 94.62 174 VAL A CA 1
ATOM 1212 C C . VAL A 1 174 ? -26.251 -13.010 17.627 1.00 94.62 174 VAL A C 1
ATOM 1214 O O . VAL A 1 174 ? -26.001 -12.269 16.679 1.00 94.62 174 VAL A O 1
ATOM 1217 N N . ALA A 1 175 ? -25.318 -13.716 18.270 1.00 91.38 175 ALA A N 1
ATOM 1218 C CA . ALA A 1 175 ? -23.908 -13.721 17.891 1.00 91.38 175 ALA A CA 1
ATOM 1219 C C . ALA A 1 175 ? -23.670 -14.521 16.597 1.00 91.38 175 ALA A C 1
ATOM 1221 O O . ALA A 1 175 ? -24.372 -15.516 16.398 1.00 91.38 175 ALA A O 1
ATOM 1222 N N . PRO A 1 176 ? -22.638 -14.164 15.809 1.00 93.94 176 PRO A N 1
ATOM 1223 C CA . PRO A 1 176 ? -22.068 -15.030 14.782 1.00 93.94 176 PRO A CA 1
ATOM 1224 C C . PRO A 1 176 ? -21.865 -16.467 15.261 1.00 93.94 176 PRO A C 1
ATOM 1226 O O . PRO A 1 176 ? -21.308 -16.693 16.345 1.00 93.94 176 PRO A O 1
ATOM 1229 N N . ALA A 1 177 ? -22.288 -17.443 14.459 1.00 92.50 177 ALA A N 1
ATOM 1230 C CA . ALA A 1 177 ? -21.844 -18.817 14.633 1.00 92.50 177 ALA A CA 1
ATOM 1231 C C . ALA A 1 177 ? -20.322 -18.913 14.416 1.00 92.50 177 ALA A C 1
ATOM 1233 O O . ALA A 1 177 ? -19.710 -18.077 13.768 1.00 92.50 177 ALA A O 1
ATOM 1234 N N . ALA A 1 178 ? -19.683 -19.944 14.974 1.00 89.31 178 ALA A N 1
ATOM 1235 C CA . ALA A 1 178 ? -18.245 -20.157 14.769 1.00 89.31 178 ALA A CA 1
ATOM 1236 C C . ALA A 1 178 ? -17.907 -20.746 13.384 1.00 89.31 178 ALA A C 1
ATOM 1238 O O . ALA A 1 178 ? -16.732 -20.871 13.043 1.00 89.31 178 ALA A O 1
ATOM 1239 N N . SER A 1 179 ? -18.921 -21.208 12.656 1.00 86.88 179 SER A N 1
ATOM 1240 C CA . SER A 1 179 ? -18.807 -21.822 11.338 1.00 86.88 179 SER A CA 1
ATOM 1241 C C . SER A 1 179 ? -20.172 -21.853 10.665 1.00 86.88 179 SER A C 1
ATOM 1243 O O . SER A 1 179 ? -21.175 -22.088 11.352 1.00 86.88 179 SER A O 1
ATOM 1245 N N . GLU A 1 180 ? -20.180 -21.788 9.341 1.00 91.75 180 GLU A N 1
ATOM 1246 C CA . GLU A 1 180 ? -21.388 -21.941 8.540 1.00 91.75 180 GLU A CA 1
ATOM 1247 C C . GLU A 1 180 ? -22.096 -23.281 8.709 1.00 91.75 180 GLU A C 1
ATOM 1249 O O . GLU A 1 180 ? -21.496 -24.363 8.783 1.00 91.75 180 GLU A O 1
ATOM 1254 N N . SER A 1 181 ? -23.424 -23.196 8.703 1.00 90.38 181 SER A N 1
ATOM 1255 C CA . SER A 1 181 ? -24.287 -24.327 8.398 1.00 90.38 181 SER A CA 1
ATOM 1256 C C . SER A 1 181 ? -24.702 -24.214 6.940 1.00 90.38 181 SER A C 1
ATOM 1258 O O . SER A 1 181 ? -25.079 -23.147 6.499 1.00 90.38 181 SER A O 1
ATOM 1260 N N . CYS A 1 182 ? -24.664 -25.319 6.195 1.00 88.94 182 CYS A N 1
ATOM 1261 C CA . CYS A 1 182 ? -25.021 -25.325 4.774 1.00 88.94 182 CYS A CA 1
ATOM 1262 C C . CYS A 1 182 ? -26.548 -25.291 4.574 1.00 88.94 182 CYS A C 1
ATOM 1264 O O . CYS A 1 182 ? -27.142 -26.266 4.092 1.00 88.94 182 CYS A O 1
ATOM 1266 N N . ASP A 1 183 ? -27.194 -24.224 5.028 1.00 89.56 183 ASP A N 1
ATOM 1267 C CA . ASP A 1 183 ? -28.643 -24.062 5.095 1.00 89.56 183 ASP A CA 1
ATOM 1268 C C . ASP A 1 183 ? -29.161 -22.811 4.374 1.00 89.56 183 ASP A C 1
ATOM 1270 O O . ASP A 1 183 ? -30.343 -22.477 4.498 1.00 89.56 183 ASP A O 1
ATOM 1274 N N . THR A 1 184 ? -28.335 -22.206 3.514 1.00 88.19 184 THR A N 1
ATOM 1275 C CA . THR A 1 184 ? -28.629 -21.016 2.694 1.00 88.19 184 THR A CA 1
ATOM 1276 C C . THR A 1 184 ? -28.792 -19.725 3.486 1.00 88.19 184 THR A C 1
ATOM 1278 O O . THR A 1 184 ? -29.276 -18.723 2.945 1.00 88.19 184 THR A O 1
ATOM 1281 N N . ILE A 1 185 ? -28.401 -19.751 4.754 1.00 90.06 185 ILE A N 1
ATOM 1282 C CA . ILE A 1 185 ? -28.342 -18.599 5.637 1.00 90.06 185 ILE A CA 1
ATOM 1283 C C . ILE A 1 185 ? -26.870 -18.376 5.980 1.00 90.06 185 ILE A C 1
ATOM 1285 O O . ILE A 1 185 ? -26.161 -19.322 6.273 1.00 90.06 185 ILE A O 1
ATOM 1289 N N . ASP A 1 186 ? -26.447 -17.119 5.950 1.00 93.06 186 ASP A N 1
ATOM 1290 C CA . ASP A 1 186 ? -25.164 -16.662 6.489 1.00 93.06 186 ASP A CA 1
ATOM 1291 C C . ASP A 1 186 ? -25.231 -16.756 8.029 1.00 93.06 186 ASP A C 1
ATOM 1293 O O . ASP A 1 186 ? -25.926 -15.967 8.679 1.00 93.06 186 ASP A O 1
ATOM 1297 N N . ASN A 1 187 ? -24.659 -17.809 8.610 1.00 93.50 187 ASN A N 1
ATOM 1298 C CA . ASN A 1 187 ? -24.774 -18.138 10.033 1.00 93.50 187 ASN A CA 1
ATOM 1299 C C . ASN A 1 187 ? -23.673 -17.489 10.881 1.00 93.50 187 ASN A C 1
ATOM 1301 O O . ASN A 1 187 ? -23.897 -17.226 12.069 1.00 93.50 187 ASN A O 1
ATOM 1305 N N . ASP A 1 188 ? -22.495 -17.260 10.312 1.00 93.75 188 ASP A N 1
ATOM 1306 C CA . ASP A 1 188 ? -21.379 -16.561 10.948 1.00 93.75 188 ASP A CA 1
ATOM 1307 C C . ASP A 1 188 ? -21.330 -15.056 10.630 1.00 93.75 188 ASP A C 1
ATOM 1309 O O . ASP A 1 188 ? -20.587 -14.295 11.256 1.00 93.75 188 ASP A O 1
ATOM 1313 N N . CYS A 1 189 ? -22.253 -14.593 9.794 1.00 94.56 189 CYS A N 1
ATOM 1314 C CA . CYS A 1 189 ? -22.564 -13.192 9.559 1.00 94.56 189 CYS A CA 1
ATOM 1315 C C . CYS A 1 189 ? -21.387 -12.408 8.972 1.00 94.56 189 CYS A C 1
ATOM 1317 O O . CYS A 1 189 ? -21.257 -11.200 9.233 1.00 94.56 189 CYS A O 1
ATOM 1319 N N . ASP A 1 190 ? -20.529 -13.084 8.207 1.00 91.94 190 ASP A N 1
ATOM 1320 C CA . ASP A 1 190 ? -19.386 -12.490 7.517 1.00 91.94 190 ASP A CA 1
ATOM 1321 C C . ASP A 1 190 ? -19.774 -11.824 6.177 1.00 91.94 190 ASP A C 1
ATOM 1323 O O . ASP A 1 190 ? -19.022 -11.004 5.633 1.00 91.94 190 ASP A O 1
ATOM 1327 N N . GLY A 1 191 ? -21.009 -12.068 5.722 1.00 91.50 191 GLY A N 1
ATOM 1328 C CA . GLY A 1 191 ? -21.617 -11.495 4.527 1.00 91.50 191 GLY A CA 1
ATOM 1329 C C . GLY A 1 191 ? -21.583 -12.404 3.297 1.00 91.50 191 GLY A C 1
ATOM 1330 O O . GLY A 1 191 ? -22.221 -12.055 2.293 1.00 91.50 191 GLY A O 1
ATOM 1331 N N . ASP A 1 192 ? -20.885 -13.534 3.363 1.00 90.94 192 ASP A N 1
ATOM 1332 C CA . ASP A 1 192 ? -20.994 -14.631 2.413 1.00 90.94 192 ASP A CA 1
ATOM 1333 C C . ASP A 1 192 ? -22.004 -15.676 2.942 1.00 90.94 192 ASP A C 1
ATOM 1335 O O . ASP A 1 192 ? -22.427 -15.652 4.088 1.00 90.94 192 ASP A O 1
ATOM 1339 N N . ILE A 1 193 ? -22.548 -16.514 2.054 1.00 87.94 193 ILE A N 1
ATOM 1340 C CA . ILE A 1 193 ? -23.549 -17.533 2.422 1.00 87.94 193 ILE A CA 1
ATOM 1341 C C . ILE A 1 193 ? -22.959 -18.911 2.140 1.00 87.94 193 ILE A C 1
ATOM 1343 O O . ILE A 1 193 ? -22.555 -19.162 0.996 1.00 87.94 193 ILE A O 1
ATOM 1347 N N . ASP A 1 194 ? -23.039 -19.819 3.120 1.00 87.38 194 ASP A N 1
ATOM 1348 C CA . ASP A 1 194 ? -22.638 -21.227 3.020 1.00 87.38 194 ASP A CA 1
ATOM 1349 C C . ASP A 1 194 ? -21.166 -21.427 2.569 1.00 87.38 194 ASP A C 1
ATOM 1351 O O . ASP A 1 194 ? -20.856 -22.367 1.815 1.00 87.38 194 ASP A O 1
ATOM 1355 N N . GLU A 1 195 ? -20.227 -20.564 2.966 1.00 86.75 195 GLU A N 1
ATOM 1356 C CA . GLU A 1 195 ? -18.808 -20.762 2.672 1.00 86.75 195 GLU A CA 1
ATOM 1357 C C . GLU A 1 195 ? -18.190 -21.899 3.508 1.00 86.75 195 GLU A C 1
ATOM 1359 O O . GLU A 1 195 ? -18.711 -22.372 4.513 1.00 86.75 195 GLU A O 1
ATOM 1364 N N . GLY A 1 196 ? -17.119 -22.509 2.989 1.00 81.88 196 GLY A N 1
ATOM 1365 C CA . GLY A 1 196 ? -16.518 -23.697 3.615 1.00 81.88 196 GLY A CA 1
ATOM 1366 C C . GLY A 1 196 ? -17.362 -24.986 3.551 1.00 81.88 196 GLY A C 1
ATOM 1367 O O . GLY A 1 196 ? -16.880 -26.052 3.944 1.00 81.88 196 GLY A O 1
ATOM 1368 N N . CYS A 1 197 ? -18.573 -24.946 2.990 1.00 81.56 197 CYS A N 1
ATOM 1369 C CA . CYS A 1 197 ? -19.414 -26.120 2.785 1.00 81.56 197 CYS A CA 1
ATOM 1370 C C . CYS A 1 197 ? -18.837 -27.105 1.753 1.00 81.56 197 CYS A C 1
ATOM 1372 O O . CYS A 1 197 ? -18.460 -26.752 0.634 1.00 81.56 197 CYS A O 1
ATOM 1374 N N . SER A 1 198 ? -18.811 -28.393 2.109 1.00 74.25 198 SER A N 1
ATOM 1375 C CA . SER A 1 198 ? -18.412 -29.462 1.186 1.00 74.25 198 SER A CA 1
ATOM 1376 C C . SER A 1 198 ? -19.529 -29.740 0.179 1.00 74.25 198 SER A C 1
ATOM 1378 O O . SER A 1 198 ? -20.623 -30.154 0.563 1.00 74.25 198 SER A O 1
ATOM 1380 N N . CYS A 1 199 ? -19.259 -29.566 -1.114 1.00 64.81 199 CYS A N 1
ATOM 1381 C CA . CYS A 1 199 ? -20.228 -29.895 -2.157 1.00 64.81 199 CYS A CA 1
ATOM 1382 C C . CYS A 1 199 ? -20.400 -31.422 -2.249 1.00 64.81 199 CYS A C 1
ATOM 1384 O O . CYS A 1 199 ? -19.416 -32.160 -2.327 1.00 64.81 199 CYS A O 1
ATOM 1386 N N . VAL A 1 200 ? -21.643 -31.906 -2.297 1.00 60.06 200 VAL A N 1
ATOM 1387 C CA . VAL A 1 200 ? -21.939 -33.301 -2.658 1.00 60.06 200 VAL A CA 1
ATOM 1388 C C . VAL A 1 200 ? -22.107 -33.376 -4.175 1.00 60.06 200 VAL A C 1
ATOM 1390 O O . VAL A 1 200 ? -22.860 -32.592 -4.753 1.00 60.06 200 VAL A O 1
ATOM 1393 N N . ASP A 1 201 ? -21.428 -34.322 -4.829 1.00 48.84 201 ASP A N 1
ATOM 1394 C CA . ASP A 1 201 ? -21.531 -34.517 -6.280 1.00 48.84 201 ASP A CA 1
ATOM 1395 C C . ASP A 1 201 ? -22.999 -34.617 -6.732 1.00 48.84 201 ASP A C 1
ATOM 1397 O O . ASP A 1 201 ? -23.743 -35.516 -6.332 1.00 48.84 201 ASP A O 1
ATOM 1401 N N . GLY A 1 202 ? -23.409 -33.689 -7.602 1.00 55.53 202 GLY A N 1
ATOM 1402 C CA . GLY A 1 202 ? -24.753 -33.643 -8.182 1.00 55.53 202 GLY A CA 1
ATOM 1403 C C . GLY A 1 202 ? -25.729 -32.654 -7.536 1.00 55.53 202 GLY A C 1
ATOM 1404 O O . GLY A 1 202 ? -26.866 -32.576 -8.004 1.00 55.53 202 GLY A O 1
ATOM 1405 N N . THR A 1 203 ? -25.322 -31.876 -6.527 1.00 61.16 203 THR A N 1
ATOM 1406 C CA . THR A 1 203 ? -26.134 -30.766 -5.996 1.00 61.16 203 THR A CA 1
ATOM 1407 C C . THR A 1 203 ? -25.692 -29.412 -6.561 1.00 61.16 203 THR A C 1
ATOM 1409 O O . THR A 1 203 ? -24.547 -29.210 -6.963 1.00 61.16 203 THR A O 1
ATOM 1412 N N . THR A 1 204 ? -26.632 -28.468 -6.645 1.00 54.78 204 THR A N 1
ATOM 1413 C CA . THR A 1 204 ? -26.336 -27.052 -6.900 1.00 54.78 204 THR A CA 1
ATOM 1414 C C . THR A 1 204 ? -26.403 -26.3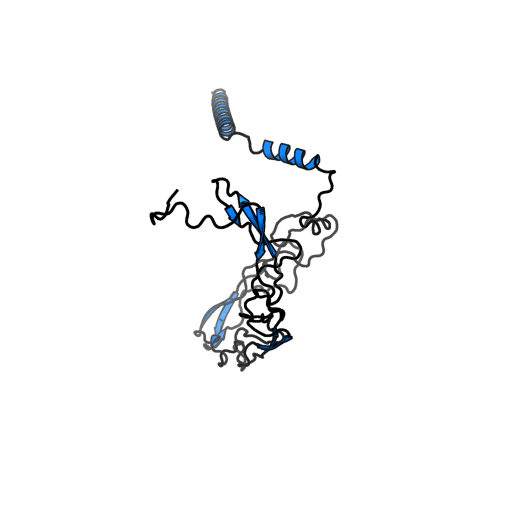09 -5.574 1.00 54.78 204 THR A C 1
ATOM 1416 O O . THR A 1 204 ? -27.480 -26.279 -4.980 1.00 54.78 204 THR A O 1
ATOM 1419 N N . GLN A 1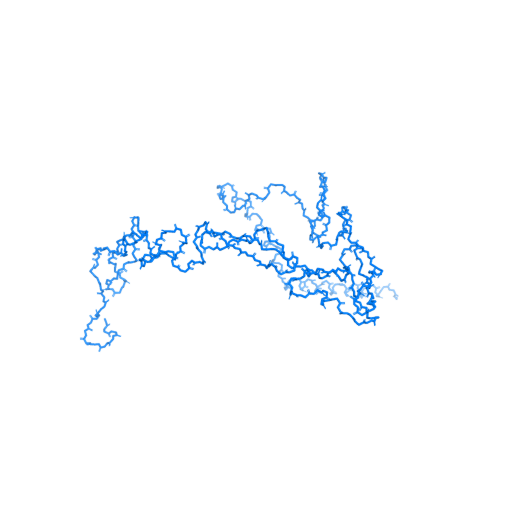 205 ? -25.298 -25.708 -5.138 1.00 57.22 205 GLN A N 1
ATOM 1420 C CA . GLN A 1 205 ? -25.288 -24.749 -4.031 1.00 57.22 205 GLN A CA 1
ATOM 1421 C C . GLN A 1 205 ? -25.209 -23.309 -4.563 1.00 57.22 205 GLN A C 1
ATOM 1423 O O . GLN A 1 205 ? -24.761 -23.099 -5.701 1.00 57.22 205 GLN A O 1
ATOM 1428 N N . PRO A 1 206 ? -25.696 -22.325 -3.791 1.00 53.94 206 PRO A N 1
ATOM 1429 C CA . PRO A 1 206 ? -25.398 -20.924 -4.047 1.00 53.94 206 PRO A CA 1
ATOM 1430 C C . PRO A 1 206 ? -23.876 -20.720 -3.989 1.00 53.94 206 PRO A C 1
ATOM 1432 O O . PRO A 1 206 ? -23.210 -21.301 -3.141 1.00 53.94 206 PRO A O 1
ATOM 1435 N N . ASP A 1 207 ? -23.305 -19.926 -4.898 1.00 55.38 207 ASP A N 1
ATOM 1436 C CA . ASP A 1 207 ? -22.052 -19.248 -4.548 1.00 55.38 207 ASP A CA 1
ATOM 1437 C C . ASP A 1 207 ? -22.354 -18.231 -3.428 1.00 55.38 207 ASP A C 1
ATOM 1439 O O . ASP A 1 207 ? -23.511 -17.819 -3.306 1.00 55.38 207 ASP A O 1
ATOM 1443 N N . GLY A 1 208 ? -21.353 -17.791 -2.652 1.00 49.72 208 GLY A N 1
ATOM 1444 C CA . GLY A 1 208 ? -21.484 -16.773 -1.580 1.00 49.72 208 GLY A CA 1
ATOM 1445 C C . GLY A 1 208 ? -22.080 -15.418 -2.019 1.00 49.72 208 GLY A C 1
ATOM 1446 O O . GLY A 1 208 ? -22.091 -14.441 -1.290 1.00 49.72 208 GLY A O 1
ATOM 1447 N N . HIS A 1 209 ? -22.617 -15.328 -3.238 1.00 54.22 209 HIS A N 1
ATOM 1448 C CA . HIS A 1 209 ? -23.380 -14.209 -3.778 1.00 54.22 209 HIS A CA 1
ATOM 1449 C C . HIS A 1 209 ? -24.836 -14.577 -4.124 1.00 54.22 209 HIS A C 1
ATOM 1451 O O . HIS A 1 209 ? -25.498 -13.859 -4.888 1.00 54.22 209 HIS A O 1
ATOM 1457 N N . GLY A 1 210 ? -25.344 -15.708 -3.622 1.00 50.50 210 GLY A N 1
ATOM 1458 C CA . GLY A 1 210 ? -26.730 -16.141 -3.794 1.00 50.50 210 GLY A CA 1
ATOM 1459 C C . GLY A 1 210 ? -27.100 -16.520 -5.233 1.00 50.50 210 GLY A C 1
ATOM 1460 O O . GLY A 1 210 ? -28.280 -16.471 -5.601 1.00 50.50 210 GLY A O 1
ATOM 1461 N N . ARG A 1 211 ? -26.132 -16.865 -6.098 1.00 48.09 211 ARG A N 1
ATOM 1462 C CA . ARG A 1 211 ? -26.403 -17.309 -7.475 1.00 48.09 211 ARG A CA 1
ATOM 1463 C C . ARG A 1 211 ? -26.123 -18.799 -7.618 1.00 48.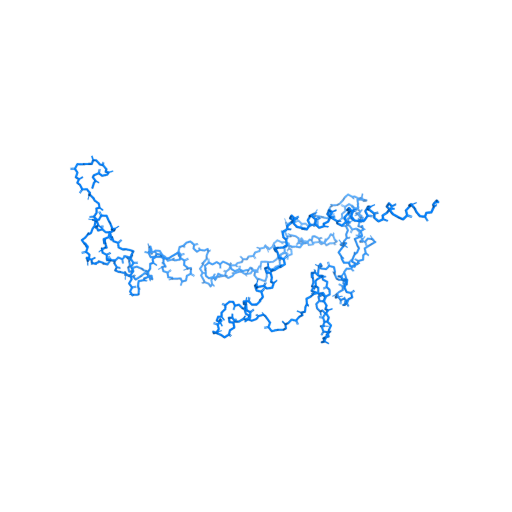09 211 ARG A C 1
ATOM 1465 O O . ARG A 1 211 ? -25.029 -19.287 -7.372 1.00 48.09 211 ARG A O 1
ATOM 1472 N N . LEU A 1 212 ? -27.108 -19.531 -8.138 1.00 45.31 212 LEU A N 1
ATOM 1473 C CA . LEU A 1 212 ? -26.917 -20.919 -8.558 1.00 45.31 212 LEU A CA 1
ATOM 1474 C C . LEU A 1 212 ? -25.976 -20.949 -9.769 1.00 45.31 212 LEU A C 1
ATOM 1476 O O . LEU A 1 212 ? -26.384 -20.645 -10.897 1.00 45.31 212 LEU A O 1
ATOM 1480 N N . ARG A 1 213 ? -24.714 -21.317 -9.548 1.00 48.88 213 ARG A N 1
ATOM 1481 C CA . ARG A 1 213 ? -23.766 -21.613 -10.623 1.00 48.88 213 ARG A CA 1
ATOM 1482 C C . ARG A 1 213 ? -23.400 -23.094 -10.597 1.00 48.88 213 ARG A C 1
ATOM 1484 O O . ARG A 1 213 ? -23.025 -23.607 -9.551 1.00 48.88 213 ARG A O 1
ATOM 1491 N N . PRO A 1 214 ? -23.454 -23.795 -11.742 1.00 44.41 214 PRO A N 1
ATOM 1492 C CA . PRO A 1 214 ? -22.838 -25.108 -11.848 1.00 44.41 214 PRO A CA 1
ATOM 1493 C C . PRO A 1 214 ? -21.328 -24.966 -11.626 1.00 44.41 214 PRO A C 1
ATOM 1495 O O . PRO A 1 214 ? -20.667 -24.217 -12.356 1.00 44.41 214 PRO A O 1
ATOM 1498 N N . TRP A 1 215 ? -20.790 -25.673 -10.635 1.00 42.25 215 TRP A N 1
ATOM 1499 C CA . TRP A 1 215 ? -19.350 -25.760 -10.419 1.00 42.25 215 TRP A CA 1
ATOM 1500 C C . TRP A 1 215 ? -18.750 -26.616 -11.544 1.00 42.25 215 TRP A C 1
ATOM 1502 O O . TRP A 1 215 ? -19.051 -27.802 -11.663 1.00 42.25 215 TRP A O 1
ATOM 1512 N N . TYR A 1 216 ? -17.956 -26.004 -12.428 1.00 47.28 216 TYR A N 1
ATOM 1513 C CA . TYR A 1 216 ? -17.145 -26.726 -13.410 1.00 47.28 216 TYR A CA 1
ATOM 1514 C C . TYR A 1 216 ? -15.694 -26.706 -12.917 1.00 47.28 216 TYR A C 1
ATOM 1516 O O . TYR A 1 216 ? -15.057 -25.653 -13.029 1.00 47.28 216 TYR A O 1
ATOM 1524 N N . PRO A 1 217 ? -15.147 -27.837 -12.432 1.00 42.38 217 PRO A N 1
ATOM 1525 C CA . PRO A 1 217 ? -13.753 -27.914 -11.987 1.00 42.38 217 PRO A CA 1
ATOM 1526 C C . PRO A 1 217 ? -12.739 -27.510 -13.080 1.00 42.38 217 PRO A C 1
ATOM 1528 O O . PRO A 1 217 ? -11.619 -27.109 -12.781 1.00 42.38 217 PRO A O 1
ATOM 1531 N N . ASP A 1 218 ? -13.131 -27.561 -14.359 1.00 41.47 218 ASP A N 1
ATOM 1532 C CA . ASP A 1 218 ? -12.204 -27.502 -15.498 1.00 41.47 218 ASP A CA 1
ATOM 1533 C C . ASP A 1 218 ? -12.037 -26.130 -16.187 1.00 41.47 218 ASP A C 1
ATOM 1535 O O . ASP A 1 218 ? -11.329 -26.032 -17.194 1.00 41.47 218 ASP A O 1
ATOM 1539 N N . LEU A 1 219 ? -12.649 -25.042 -15.697 1.00 45.31 219 LEU A N 1
ATOM 1540 C CA . LEU A 1 219 ? -12.588 -23.736 -16.389 1.00 45.31 219 LEU A CA 1
ATOM 1541 C C . LEU A 1 219 ? -11.686 -22.668 -15.754 1.00 45.31 219 LEU A C 1
ATOM 1543 O O . LEU A 1 219 ? -11.491 -21.620 -16.370 1.00 45.31 219 LEU A O 1
ATOM 1547 N N . GLN A 1 220 ? -11.017 -22.936 -14.629 1.00 41.31 220 GLN A N 1
ATOM 1548 C CA . GLN A 1 220 ? -10.009 -22.007 -14.081 1.00 41.31 220 GLN A CA 1
ATOM 1549 C C . GLN A 1 220 ? -8.662 -22.009 -14.839 1.00 41.31 220 GLN A C 1
ATOM 1551 O O . GLN A 1 220 ? -7.715 -21.347 -14.423 1.00 41.31 220 GLN A O 1
ATOM 1556 N N . ARG A 1 221 ? -8.552 -22.700 -15.987 1.00 36.69 221 ARG A N 1
ATOM 1557 C CA . ARG A 1 221 ? -7.293 -22.804 -16.755 1.00 36.69 221 ARG A CA 1
ATOM 1558 C C . ARG A 1 221 ? -7.320 -22.267 -18.186 1.00 36.69 221 ARG A C 1
ATOM 1560 O O . ARG A 1 221 ? -6.474 -22.648 -18.990 1.00 36.69 221 ARG A O 1
ATOM 1567 N N . TRP A 1 222 ? -8.243 -21.363 -18.507 1.00 33.28 222 TRP A N 1
ATOM 1568 C CA . TRP A 1 222 ? -8.236 -20.659 -19.795 1.00 33.28 222 TRP A CA 1
ATOM 1569 C C . TRP A 1 222 ? -8.135 -19.146 -19.604 1.00 33.28 222 TRP A C 1
ATOM 1571 O O . TRP A 1 222 ? -9.004 -18.379 -20.011 1.00 33.28 222 TRP A O 1
ATOM 1581 N N . SER A 1 223 ? -7.013 -18.712 -19.026 1.00 35.44 223 SER A N 1
ATOM 1582 C CA . SER A 1 223 ? -6.434 -17.427 -19.406 1.00 35.44 223 SER A CA 1
ATOM 1583 C C . SER A 1 223 ? -6.099 -17.472 -20.904 1.00 35.44 223 SER A C 1
ATOM 1585 O O . SER A 1 223 ? -5.660 -18.485 -21.451 1.00 35.44 223 SER A O 1
ATOM 1587 N N . LEU A 1 224 ? -6.411 -16.377 -21.589 1.00 40.88 224 LEU A N 1
ATOM 1588 C CA . LEU A 1 224 ? -6.234 -16.133 -23.020 1.00 40.88 224 LEU A CA 1
ATOM 1589 C C . LEU A 1 224 ? -4.910 -16.702 -23.577 1.00 40.88 224 LEU A C 1
ATOM 1591 O O . LEU A 1 224 ? -3.868 -16.062 -23.500 1.00 40.88 224 LEU A O 1
ATOM 1595 N N . GLY A 1 225 ? -4.947 -17.885 -24.199 1.00 36.28 225 GLY A N 1
ATOM 1596 C CA . GLY A 1 225 ? -3.742 -18.478 -24.781 1.00 36.28 225 GLY A CA 1
ATOM 1597 C C . GLY A 1 225 ? -3.995 -19.711 -25.648 1.00 36.28 225 GLY A C 1
ATOM 1598 O O . GLY A 1 225 ? -4.190 -20.808 -25.145 1.00 36.28 225 GLY A O 1
ATOM 1599 N N . ARG A 1 226 ? -3.882 -19.536 -26.973 1.00 38.41 226 ARG A N 1
ATOM 1600 C CA . ARG A 1 226 ? -3.835 -20.572 -28.036 1.00 38.41 226 ARG A CA 1
ATOM 1601 C C . ARG A 1 226 ? -5.129 -21.346 -28.344 1.00 38.41 226 ARG A C 1
ATOM 1603 O O . ARG A 1 226 ? -5.242 -22.551 -28.143 1.00 38.41 226 ARG A O 1
ATOM 1610 N N . LEU A 1 227 ? -6.023 -20.687 -29.086 1.00 33.22 227 LEU A N 1
ATOM 1611 C CA . LEU A 1 227 ? -6.974 -21.364 -29.979 1.00 33.22 227 LEU A CA 1
ATOM 1612 C C . LEU A 1 227 ? -6.217 -22.098 -31.105 1.00 33.22 227 LEU A C 1
ATOM 1614 O O . LEU A 1 227 ? -5.796 -21.490 -32.094 1.00 33.22 227 LEU A O 1
ATOM 1618 N N . ARG A 1 228 ? -6.065 -23.425 -30.986 1.00 43.06 228 ARG A N 1
ATOM 1619 C CA . ARG A 1 228 ? -5.739 -24.279 -32.140 1.00 43.06 228 ARG A CA 1
ATOM 1620 C C . ARG A 1 228 ? -6.953 -24.353 -33.077 1.00 43.06 228 ARG A C 1
ATOM 1622 O O . ARG A 1 228 ? -8.105 -24.304 -32.665 1.00 43.06 228 ARG A O 1
ATOM 1629 N N . ARG A 1 229 ? -6.664 -24.431 -34.376 1.00 44.88 229 ARG A N 1
ATOM 1630 C CA . ARG A 1 229 ? -7.521 -24.106 -35.536 1.00 44.88 229 ARG A CA 1
ATOM 1631 C C . ARG A 1 229 ? -8.831 -24.905 -35.731 1.00 44.88 229 ARG A C 1
ATOM 1633 O O . ARG A 1 229 ? -9.400 -24.796 -36.816 1.00 44.88 229 ARG A O 1
ATOM 1640 N N . ARG A 1 230 ? -9.346 -25.677 -34.766 1.00 43.91 230 ARG A N 1
ATOM 1641 C CA . ARG A 1 230 ? -10.437 -26.639 -35.034 1.00 43.91 230 ARG A CA 1
ATOM 1642 C C . ARG A 1 230 ? -11.849 -26.264 -34.560 1.00 43.91 230 ARG A C 1
ATOM 1644 O O . ARG A 1 230 ? -12.784 -26.887 -35.040 1.00 43.91 230 ARG A O 1
ATOM 1651 N N . ASP A 1 231 ? -12.042 -25.163 -33.827 1.00 45.56 231 ASP A N 1
ATOM 1652 C CA . ASP A 1 231 ? -13.375 -24.799 -33.290 1.00 45.56 231 ASP A CA 1
ATOM 1653 C C . ASP A 1 231 ? -13.972 -23.485 -33.826 1.00 45.56 231 ASP A C 1
ATOM 1655 O O . ASP A 1 231 ? -14.725 -22.780 -33.154 1.00 45.56 231 ASP A O 1
ATOM 1659 N N . ARG A 1 232 ? -13.715 -23.146 -35.098 1.00 45.34 232 ARG A N 1
ATOM 1660 C CA . ARG A 1 232 ? -14.431 -22.034 -35.771 1.00 45.34 232 ARG A CA 1
ATOM 1661 C C . ARG A 1 232 ? -15.893 -22.359 -36.122 1.00 45.34 232 ARG A C 1
ATOM 1663 O O . ARG A 1 232 ? -16.621 -21.460 -36.546 1.00 45.34 232 ARG A O 1
ATOM 1670 N N . GLY A 1 233 ? -16.330 -23.610 -35.956 1.00 40.22 233 GLY A N 1
ATOM 1671 C CA . GLY A 1 233 ? -17.713 -24.030 -36.209 1.00 40.22 233 GLY A CA 1
ATOM 1672 C C . GLY A 1 233 ? -18.677 -23.631 -35.090 1.00 40.22 233 GLY A C 1
ATOM 1673 O O . GLY A 1 233 ? -19.749 -23.094 -35.360 1.00 40.22 233 GLY A O 1
ATOM 1674 N N . PHE A 1 234 ? -18.271 -23.810 -33.831 1.00 40.94 234 PHE A N 1
ATOM 1675 C CA . PHE A 1 234 ? -19.177 -23.699 -32.684 1.00 40.94 234 PHE A CA 1
ATOM 1676 C C . PHE A 1 234 ? -19.482 -22.240 -32.297 1.00 40.94 234 PHE A C 1
ATOM 1678 O O . PHE A 1 234 ? -20.632 -21.863 -32.071 1.00 40.94 234 PHE A O 1
ATOM 1685 N N . ALA A 1 235 ? -18.475 -21.360 -32.359 1.00 39.97 235 ALA A N 1
ATOM 1686 C CA . ALA A 1 235 ? -18.641 -19.932 -32.068 1.00 39.97 235 ALA A CA 1
ATOM 1687 C C . ALA A 1 235 ? -19.527 -19.185 -33.092 1.00 39.97 235 ALA A C 1
ATOM 1689 O O . ALA A 1 235 ? -20.067 -18.117 -32.787 1.00 39.97 235 ALA A O 1
ATOM 1690 N N . ARG A 1 236 ? -19.706 -19.729 -34.307 1.00 46.75 236 ARG A N 1
ATOM 1691 C CA . ARG A 1 236 ? -20.625 -19.166 -35.312 1.00 46.75 236 ARG A CA 1
ATOM 1692 C C . ARG A 1 236 ? -22.089 -19.525 -35.042 1.00 46.75 236 ARG A C 1
ATOM 1694 O O . ARG A 1 236 ? -22.948 -18.711 -35.383 1.00 46.75 236 ARG A O 1
ATOM 1701 N N . ASP A 1 237 ? -22.380 -20.664 -34.407 1.00 42.66 237 ASP A N 1
ATOM 1702 C CA . ASP A 1 237 ? -23.765 -21.074 -34.124 1.00 42.66 237 ASP A CA 1
ATOM 1703 C C . ASP A 1 237 ? -24.351 -20.322 -32.916 1.00 42.66 237 ASP A C 1
ATOM 1705 O O . ASP A 1 237 ? -25.490 -19.852 -32.959 1.00 42.66 237 ASP A O 1
ATOM 1709 N N . LEU A 1 238 ? -23.536 -20.052 -31.889 1.00 39.97 238 LEU A N 1
ATOM 1710 C CA . LEU A 1 238 ? -23.964 -19.273 -30.719 1.00 39.97 238 LEU A CA 1
ATOM 1711 C C . LEU A 1 238 ? -24.201 -17.786 -31.036 1.00 39.97 238 LEU A C 1
ATOM 1713 O O . LEU A 1 238 ? -25.177 -17.207 -30.556 1.00 39.97 238 LEU A O 1
ATOM 1717 N N . ARG A 1 239 ? -23.406 -17.169 -31.928 1.00 46.59 239 ARG A N 1
ATOM 1718 C CA . ARG A 1 239 ? -23.684 -15.793 -32.395 1.00 46.59 239 ARG A CA 1
ATOM 1719 C C . ARG A 1 239 ? -24.965 -15.705 -33.233 1.00 46.59 239 ARG A C 1
ATOM 1721 O O . ARG A 1 239 ? -25.684 -14.714 -33.124 1.00 46.59 239 ARG A O 1
ATOM 1728 N N . ARG A 1 240 ? -25.296 -16.735 -34.027 1.00 47.84 240 ARG A N 1
ATOM 1729 C CA . ARG A 1 240 ? -26.544 -16.773 -34.817 1.00 47.84 240 ARG A CA 1
ATOM 1730 C C . ARG A 1 240 ? -27.788 -16.973 -33.948 1.00 47.84 240 ARG A C 1
ATOM 1732 O O . ARG A 1 240 ? -28.823 -16.378 -34.248 1.00 47.84 240 ARG A O 1
ATOM 1739 N N . ARG A 1 241 ? -27.694 -17.756 -32.867 1.00 43.97 241 ARG A N 1
ATOM 1740 C CA . ARG A 1 241 ? -28.808 -17.973 -31.925 1.00 43.97 241 ARG A CA 1
ATOM 1741 C C . ARG A 1 241 ? -29.006 -16.792 -30.964 1.00 43.97 241 ARG A C 1
ATOM 1743 O O . ARG A 1 241 ? -30.147 -16.396 -30.746 1.00 43.97 241 ARG A O 1
ATOM 1750 N N . GLY A 1 242 ? -27.930 -16.151 -30.500 1.00 40.81 242 GLY A N 1
ATOM 1751 C CA . GLY A 1 242 ? -28.005 -14.957 -29.642 1.00 40.81 242 GLY A CA 1
ATOM 1752 C C . GLY A 1 242 ? -28.537 -13.701 -30.350 1.00 40.81 242 GLY A C 1
ATOM 1753 O O . GLY A 1 242 ? -29.335 -12.958 -29.784 1.00 40.81 242 GLY A O 1
ATOM 1754 N N . GLN A 1 243 ? -28.193 -13.484 -31.625 1.00 41.56 243 GLN A N 1
ATOM 1755 C CA . GLN A 1 243 ? -28.675 -12.314 -32.381 1.00 41.56 243 GLN A CA 1
ATOM 1756 C C . GLN A 1 243 ? -30.135 -12.428 -32.856 1.00 41.56 243 GLN A C 1
ATOM 1758 O O . GLN A 1 243 ? -30.733 -11.420 -33.238 1.00 41.56 243 GLN A O 1
ATOM 1763 N N . ARG A 1 244 ? -30.740 -13.625 -32.812 1.00 39.66 244 ARG A N 1
ATOM 1764 C CA . ARG A 1 244 ? -32.157 -13.824 -33.168 1.00 39.66 244 ARG A CA 1
ATOM 1765 C C . ARG A 1 244 ? -33.126 -13.382 -32.068 1.00 39.66 244 ARG A C 1
ATOM 1767 O O . ARG A 1 244 ? -34.267 -13.067 -32.385 1.00 39.66 244 ARG A O 1
ATOM 1774 N N . LEU A 1 245 ? -32.673 -13.297 -30.816 1.00 40.56 245 LEU A N 1
ATOM 1775 C CA . LEU A 1 245 ? -33.495 -12.858 -29.680 1.00 40.56 245 LEU A CA 1
ATOM 1776 C C . LEU A 1 245 ? -33.466 -11.338 -29.447 1.00 40.56 245 LEU A C 1
ATOM 1778 O O . LEU A 1 245 ? -34.380 -10.806 -28.829 1.00 40.56 245 LEU A O 1
ATOM 1782 N N . GLN A 1 246 ? -32.487 -10.614 -30.000 1.00 42.12 246 GLN A N 1
ATOM 1783 C CA . GLN A 1 246 ? -32.373 -9.153 -29.839 1.00 42.12 246 GLN A CA 1
ATOM 1784 C C . GLN A 1 246 ? -32.954 -8.332 -31.008 1.00 42.12 246 GLN A C 1
ATOM 1786 O O . GLN A 1 246 ? -32.932 -7.105 -30.970 1.00 42.12 246 GLN A O 1
ATOM 1791 N N . ARG A 1 247 ? -33.498 -8.980 -32.051 1.00 43.00 247 ARG A N 1
ATOM 1792 C CA . ARG A 1 247 ? -34.109 -8.311 -33.223 1.00 43.00 247 ARG A CA 1
ATOM 1793 C C . ARG A 1 247 ? -35.614 -8.561 -33.371 1.00 43.00 247 ARG A C 1
ATOM 1795 O O . ARG A 1 247 ? -36.145 -8.504 -34.479 1.00 43.00 247 ARG A O 1
ATOM 1802 N N . LEU A 1 248 ? -36.328 -8.807 -32.272 1.00 46.66 248 LEU A N 1
ATOM 1803 C CA . LEU A 1 248 ? -37.772 -8.573 -32.253 1.00 46.66 248 LEU A CA 1
ATOM 1804 C C . LEU A 1 248 ? -37.988 -7.065 -32.103 1.00 46.66 248 LEU A C 1
ATOM 1806 O O . LEU A 1 248 ? -37.941 -6.511 -31.010 1.00 46.66 248 LEU A O 1
ATOM 1810 N N . ASP A 1 249 ? -38.140 -6.407 -33.252 1.00 48.81 249 ASP A N 1
ATOM 1811 C CA . ASP A 1 249 ? -38.447 -4.985 -33.393 1.00 48.81 249 ASP A CA 1
ATOM 1812 C C . ASP A 1 249 ? -39.526 -4.557 -32.381 1.00 48.81 249 ASP A C 1
ATOM 1814 O O . ASP A 1 249 ? -40.664 -5.044 -32.419 1.00 48.81 249 ASP A O 1
ATOM 1818 N N . ARG A 1 250 ? -39.167 -3.631 -31.476 1.00 53.03 250 ARG A N 1
ATOM 1819 C CA . ARG A 1 250 ? -40.069 -3.037 -30.474 1.00 53.03 250 ARG A CA 1
ATOM 1820 C C . ARG A 1 250 ? -41.379 -2.563 -31.112 1.00 53.03 250 ARG A C 1
ATOM 1822 O O . ARG A 1 250 ? -42.422 -2.649 -30.467 1.00 53.03 250 ARG A O 1
ATOM 1829 N N . ARG A 1 251 ? -41.382 -2.138 -32.383 1.00 50.88 251 ARG A N 1
ATOM 1830 C CA . ARG A 1 251 ? -42.605 -1.715 -33.086 1.00 50.88 251 ARG A CA 1
ATOM 1831 C C . ARG A 1 251 ? -43.548 -2.883 -33.383 1.00 50.88 251 ARG A C 1
ATOM 1833 O O . ARG A 1 251 ? -44.751 -2.740 -33.183 1.00 50.88 251 ARG A O 1
ATOM 1840 N N . ARG A 1 252 ? -43.028 -4.059 -33.758 1.00 54.66 252 ARG A N 1
ATOM 1841 C CA . ARG A 1 252 ? -43.838 -5.271 -33.998 1.00 54.66 252 ARG A CA 1
ATOM 1842 C C . ARG A 1 252 ? -44.420 -5.855 -32.715 1.00 54.66 252 ARG A C 1
ATOM 1844 O O . ARG A 1 252 ? -45.580 -6.252 -32.720 1.00 54.66 252 ARG A O 1
ATOM 1851 N N . VAL A 1 253 ? -43.661 -5.853 -31.617 1.00 54.09 253 VAL A N 1
ATOM 1852 C CA . VAL A 1 253 ? -44.163 -6.296 -30.301 1.00 54.09 253 VAL A CA 1
ATOM 1853 C C . VAL A 1 253 ? -45.268 -5.361 -29.800 1.00 54.09 253 VAL A C 1
ATOM 1855 O O . VAL A 1 253 ? -46.306 -5.823 -29.335 1.00 54.09 253 VAL A O 1
ATOM 1858 N N . THR A 1 254 ? -45.107 -4.046 -29.978 1.00 54.53 254 THR A N 1
ATOM 1859 C CA . THR A 1 254 ? -46.135 -3.068 -29.580 1.00 54.53 254 THR A CA 1
ATOM 1860 C C . THR A 1 254 ? -47.405 -3.176 -30.437 1.00 54.53 254 THR A C 1
ATOM 1862 O O . THR A 1 254 ? -48.510 -3.050 -29.908 1.00 54.53 254 THR A O 1
ATOM 1865 N N . GLN A 1 255 ? -47.273 -3.469 -31.738 1.00 56.06 255 GLN A N 1
ATOM 1866 C CA . GLN A 1 255 ? -48.415 -3.697 -32.633 1.00 56.06 255 GLN A CA 1
ATOM 1867 C C . GLN A 1 255 ? -49.166 -4.991 -32.271 1.00 56.06 255 GLN A C 1
ATOM 1869 O O . GLN A 1 255 ? -50.384 -4.966 -32.124 1.00 56.06 255 GLN A O 1
ATOM 1874 N N . LEU A 1 256 ? -48.442 -6.086 -32.003 1.00 52.91 256 LEU A N 1
ATOM 1875 C CA . LEU A 1 256 ? -49.018 -7.359 -31.545 1.00 52.91 256 LEU A CA 1
ATOM 1876 C C . LEU A 1 256 ? -49.753 -7.223 -30.203 1.00 52.91 256 LEU A C 1
ATOM 1878 O O . LEU A 1 256 ? -50.829 -7.791 -30.031 1.00 52.91 256 LEU A O 1
ATOM 1882 N N . LEU A 1 257 ? -49.225 -6.429 -29.267 1.00 57.38 257 LEU A N 1
ATOM 1883 C CA . LEU A 1 257 ? -49.899 -6.148 -27.995 1.00 57.38 257 LEU A CA 1
ATOM 1884 C C . LEU A 1 257 ? -51.151 -5.265 -28.168 1.00 57.38 257 LEU A C 1
ATOM 1886 O O . LEU A 1 257 ? -52.129 -5.456 -27.441 1.00 57.38 257 LEU A O 1
ATOM 1890 N N . ARG A 1 258 ? -51.173 -4.336 -29.138 1.00 59.53 258 ARG A N 1
ATOM 1891 C CA . ARG A 1 258 ? -52.395 -3.588 -29.505 1.00 59.53 258 ARG A CA 1
ATOM 1892 C C . ARG A 1 258 ? -53.447 -4.487 -30.156 1.00 59.53 258 ARG A C 1
ATOM 1894 O O . ARG A 1 258 ? -54.619 -4.391 -29.794 1.00 59.53 258 ARG A O 1
ATOM 1901 N N . ASP A 1 259 ? -53.041 -5.387 -31.045 1.00 59.84 259 ASP A N 1
ATOM 1902 C CA . ASP A 1 259 ? -53.950 -6.312 -31.735 1.00 59.84 259 ASP A CA 1
ATOM 1903 C C . ASP A 1 259 ? -54.533 -7.369 -30.778 1.00 59.84 259 ASP A C 1
ATOM 1905 O O . ASP A 1 259 ? -55.700 -7.748 -30.886 1.00 59.84 259 ASP A O 1
ATOM 1909 N N . LEU A 1 260 ? -53.766 -7.796 -29.769 1.00 56.06 260 LEU A N 1
ATOM 1910 C CA . LEU A 1 260 ? -54.265 -8.665 -28.699 1.00 56.06 260 LEU A CA 1
ATOM 1911 C C . LEU A 1 260 ? -55.246 -7.938 -27.766 1.00 56.06 260 LEU A C 1
ATOM 1913 O O . LEU A 1 260 ? -56.266 -8.515 -27.389 1.00 56.06 260 LEU A O 1
ATOM 1917 N N . ARG A 1 261 ? -55.002 -6.659 -27.442 1.00 56.72 261 ARG A N 1
ATOM 1918 C CA . ARG A 1 261 ? -55.935 -5.848 -26.634 1.00 56.72 261 ARG A CA 1
ATOM 1919 C C . ARG A 1 261 ? -57.254 -5.566 -27.359 1.00 56.72 261 ARG A C 1
ATOM 1921 O O . ARG A 1 261 ? -58.309 -5.634 -26.733 1.00 56.72 261 ARG A O 1
ATOM 1928 N N . THR A 1 262 ? -57.227 -5.308 -28.667 1.00 56.09 262 THR A N 1
ATOM 1929 C CA . THR A 1 262 ? -58.455 -5.095 -29.459 1.00 56.09 262 THR A CA 1
ATOM 1930 C C . THR A 1 262 ? -59.256 -6.387 -29.646 1.00 56.09 262 THR A C 1
ATOM 1932 O O . THR A 1 262 ? -60.482 -6.362 -29.529 1.00 56.09 262 THR A O 1
ATOM 1935 N N . ARG A 1 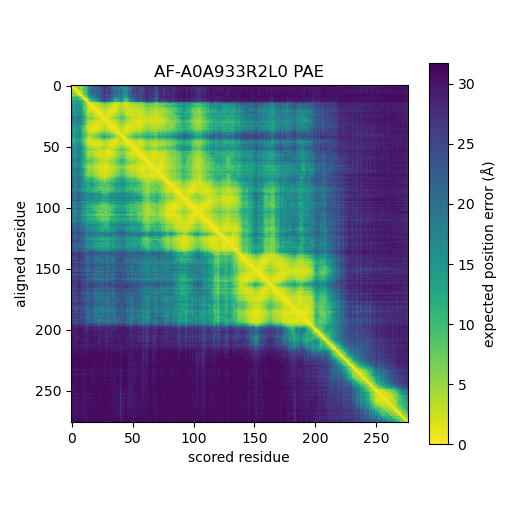263 ? -58.591 -7.540 -29.817 1.00 56.09 263 ARG A N 1
ATOM 1936 C CA . ARG A 1 263 ? -59.255 -8.860 -29.840 1.00 56.09 263 ARG A CA 1
ATOM 1937 C C . ARG A 1 263 ? -59.868 -9.247 -28.490 1.00 56.09 263 ARG A C 1
ATOM 1939 O O . ARG A 1 263 ? -60.971 -9.790 -28.464 1.00 56.09 263 ARG A O 1
ATOM 1946 N N . ALA A 1 264 ? -59.213 -8.925 -27.373 1.00 53.53 264 ALA A N 1
ATOM 1947 C CA . ALA A 1 264 ? -59.772 -9.147 -26.036 1.00 53.53 264 ALA A CA 1
ATOM 1948 C C . ALA A 1 264 ? -61.015 -8.269 -25.770 1.00 53.53 264 ALA A C 1
ATOM 1950 O O . ALA A 1 264 ? -62.007 -8.756 -25.228 1.00 53.53 264 ALA A O 1
ATOM 1951 N N . ALA A 1 265 ? -61.010 -7.009 -26.225 1.00 53.34 265 ALA A N 1
ATOM 1952 C CA . ALA A 1 265 ? -62.157 -6.104 -26.103 1.00 53.34 265 ALA A CA 1
ATOM 1953 C C . ALA A 1 265 ? -63.356 -6.514 -26.989 1.00 53.34 265 ALA A C 1
ATOM 1955 O O . ALA A 1 265 ? -64.508 -6.381 -26.570 1.00 53.34 265 ALA A O 1
ATOM 1956 N N . GLY A 1 266 ? -63.105 -7.060 -28.186 1.00 53.22 266 GLY A N 1
ATOM 1957 C CA . GLY A 1 266 ? -64.149 -7.602 -29.067 1.00 53.22 266 GLY A CA 1
ATOM 1958 C C . GLY A 1 266 ? -64.836 -8.851 -28.500 1.00 53.22 266 GLY A C 1
ATOM 1959 O O . GLY A 1 266 ? -66.061 -8.964 -28.554 1.00 53.22 266 GLY A O 1
ATOM 1960 N N . ASN A 1 267 ? -64.067 -9.744 -27.868 1.00 53.69 267 ASN A N 1
ATOM 1961 C CA . ASN A 1 267 ? -64.598 -10.961 -27.246 1.00 53.69 267 ASN A CA 1
ATOM 1962 C C . ASN A 1 267 ? -65.388 -10.698 -25.949 1.00 53.69 267 ASN A C 1
ATOM 1964 O O . ASN A 1 267 ? -66.299 -11.463 -25.633 1.00 53.69 267 ASN A O 1
ATOM 1968 N N . LEU A 1 268 ? -65.113 -9.602 -25.227 1.00 48.00 268 LEU A N 1
ATOM 1969 C CA . LEU A 1 268 ? -65.946 -9.182 -24.090 1.00 48.00 268 LEU A CA 1
ATOM 1970 C C . LEU A 1 268 ? -67.304 -8.610 -24.536 1.00 48.00 268 LEU A C 1
ATOM 1972 O O . LEU A 1 268 ? -68.313 -8.878 -23.888 1.00 48.00 268 LEU A O 1
ATOM 1976 N N . ARG A 1 269 ? -67.374 -7.900 -25.672 1.00 52.91 269 ARG A N 1
ATOM 1977 C CA . ARG A 1 269 ? -68.654 -7.398 -26.215 1.00 52.91 269 ARG A CA 1
ATOM 1978 C C . ARG A 1 269 ? -69.554 -8.505 -26.780 1.00 52.91 269 ARG A C 1
ATOM 1980 O O . ARG A 1 269 ? -70.770 -8.392 -26.670 1.00 52.91 269 ARG A O 1
ATOM 1987 N N . GLN A 1 270 ? -68.995 -9.601 -27.301 1.00 52.31 270 GLN A N 1
ATOM 1988 C CA . GLN A 1 270 ? -69.788 -10.763 -27.743 1.00 52.31 270 GLN A CA 1
ATOM 1989 C C . GLN A 1 270 ? -70.267 -11.678 -26.603 1.00 52.31 270 GLN A C 1
ATOM 1991 O O . GLN A 1 270 ? -71.231 -12.415 -26.796 1.00 52.31 270 GLN A O 1
ATOM 1996 N N . ARG A 1 271 ? -69.651 -11.626 -25.412 1.00 52.50 271 ARG A N 1
ATOM 1997 C CA . ARG A 1 271 ? -70.112 -12.395 -24.240 1.00 52.50 271 ARG A CA 1
ATOM 1998 C C . ARG A 1 271 ? -71.179 -11.689 -23.400 1.00 52.50 271 ARG A C 1
ATOM 2000 O O . ARG A 1 271 ? -71.940 -12.381 -22.740 1.00 52.50 271 ARG A O 1
ATOM 2007 N N . VAL A 1 272 ? -71.297 -10.361 -23.472 1.00 51.44 272 VAL A N 1
ATOM 2008 C CA . VAL A 1 272 ? -72.381 -9.616 -22.792 1.00 51.44 272 VAL A CA 1
ATOM 2009 C C . VAL A 1 272 ? -73.659 -9.534 -23.652 1.00 51.44 272 VAL A C 1
ATOM 2011 O O . VAL A 1 272 ? -74.752 -9.429 -23.115 1.00 51.44 272 VAL A O 1
ATOM 2014 N N . GLY A 1 273 ? -73.566 -9.694 -24.979 1.00 52.22 273 GLY A N 1
ATOM 2015 C CA . GLY A 1 273 ? -74.720 -9.720 -25.899 1.00 52.22 273 GLY A CA 1
ATOM 2016 C C . GLY A 1 273 ? -75.433 -11.074 -26.057 1.00 52.22 273 GLY A C 1
ATOM 2017 O O . GLY A 1 273 ? -76.195 -11.243 -27.002 1.00 52.22 273 GLY A O 1
ATOM 2018 N N . ARG A 1 274 ? -75.158 -12.058 -25.190 1.00 51.50 274 ARG A N 1
ATOM 2019 C CA . ARG A 1 274 ? -75.800 -13.391 -25.209 1.00 51.50 274 ARG A CA 1
ATOM 2020 C C . ARG A 1 274 ? -76.391 -13.808 -23.851 1.00 51.50 274 ARG A C 1
ATOM 2022 O O . ARG A 1 274 ? -76.630 -14.992 -23.632 1.00 51.50 274 ARG A O 1
ATOM 2029 N N . GLN A 1 275 ? -76.614 -12.839 -22.959 1.00 49.88 275 GLN A N 1
ATOM 2030 C CA . GLN A 1 275 ? -77.332 -13.002 -21.684 1.00 49.88 275 GLN A CA 1
ATOM 2031 C C . GLN A 1 275 ? -78.382 -11.893 -21.436 1.00 49.88 275 GLN A C 1
ATOM 2033 O O . GLN A 1 275 ? -78.646 -11.530 -20.292 1.00 49.88 275 GLN A O 1
ATOM 2038 N N . LEU A 1 276 ? -79.012 -11.395 -22.504 1.00 42.25 276 LEU A N 1
ATOM 2039 C CA . LEU A 1 276 ? -80.345 -10.781 -22.470 1.00 42.25 276 LEU A CA 1
ATOM 2040 C C . LEU A 1 276 ? -81.200 -11.430 -23.558 1.00 42.25 276 LEU A C 1
ATOM 2042 O O . LEU A 1 276 ? -80.658 -11.595 -24.676 1.00 42.25 276 LEU A O 1
#

Mean predicted aligned error: 19.28 Å

pLDDT: mean 76.77, std 19.9, range [33.22, 97.0]

Solvent-accessible surface area (backbone atoms only — not comparable to full-atom values): 16262 Å² total; per-residue (Å²): 110,56,85,83,74,83,83,56,77,50,99,71,60,74,43,60,65,75,45,69,47,81,32,85,47,72,42,64,68,21,28,53,20,42,24,40,16,36,74,71,82,77,89,37,21,38,72,47,73,69,29,66,92,76,39,33,72,66,37,82,62,50,38,73,83,44,18,36,48,42,79,84,58,61,33,69,92,46,82,41,59,65,76,42,72,46,78,32,83,48,68,36,59,70,19,32,52,13,43,22,42,18,54,68,11,32,74,50,75,66,41,83,48,40,69,66,41,80,63,58,54,92,62,89,58,15,37,49,37,80,76,57,66,46,73,91,28,63,41,59,62,71,41,72,46,81,32,84,42,77,38,63,66,22,30,48,16,40,21,41,20,45,92,31,36,35,72,47,74,65,45,78,49,38,76,58,41,98,58,55,48,85,74,82,40,16,35,39,42,83,74,47,30,35,62,93,57,82,82,58,95,91,68,81,53,56,44,53,79,77,42,82,51,85,85,63,93,80,65,90,77,69,70,95,74,80,87,68,94,80,62,74,66,62,67,54,52,52,55,58,58,57,56,62,72,76,64,70,51,68,68,59,55,53,49,53,53,50,54,51,52,52,53,54,54,53,56,51,56,62,61,64,70,71,78,118

Sequence (276 aa):
MDNDCNGSIDEGCTCTIGVSESCGTDLGECVMGTRTCLNNGFGAGQWSDCGGVGFLPPAPETCDTLDNDCDTEVDEGCSCVNGTAQPCGDDTGECSRGTQTCVMGRWNACTGFVGPAPEVCTGTLDENCNGLVNEDCICTPGATRACGTDLGACVSGLETCTDGRYWGVCVGYVAPAASESCDTIDNDCDGDIDEGCSCVDGTTQPDGHGRLRPWYPDLQRWSLGRLRRRDRGFARDLRRRGQRLQRLDRRRVTQLLRDLRTRAAGNLRQRVGRQL

Radius of gyration: 37.03 Å; Cα contacts (8 Å, |Δi|>4): 482; chains: 1; bounding box: 106×68×86 Å

Secondary structure (DSSP, 8-state):
--SS-SSSS-TT--S-TT-EEEES--STT-B-EEEEEEE-SSS-EEEPPSB-TT-B---PPPTTTS-SS-SS-SSTT-SS-TT-EEEES--STT-B-EEEEEETTEE---BS-B------TTSSS-SS-SSSSSGGG---TT-EEEES--STT-B-EEEEEETTTEE-PPBS-B---SS--SSSS-SS-SS-SSTTPPPPTTPPPBPTTS-B----TT-TT-SS----TT-TTHHHHHHHHHHHHS-S-HHHHHHHHHHHHHHHHHHHHHHHTT--